Protein 4O6J (pdb70)

Solvent-accessible surface area: 10794 Å² total; per-residue (Å²): 102,97,63,46,66,45,14,10,1,32,10,0,19,19,0,39,73,17,67,39,60,0,35,38,35,21,0,16,150,46,41,139,26,150,150,88,40,0,106,86,29,1,68,86,0,62,89,86,74,23,3,57,120,65,96,211,31,62,22,101,16,19,98,46,0,53,115,61,0,11,79,2,3,13,53,5,27,0,0,0,5,48,24,28,123,82,113,54,39,76,54,49,93,0,13,72,80,0,74,55,76,2,69,55,9,72,84,109,75,2,75,166,8,32,121,174,34,66,24,105,83,5,25,0,2,6,24,22,0,45,58,110,1,83,62,149,122,45,93,17,59,77,0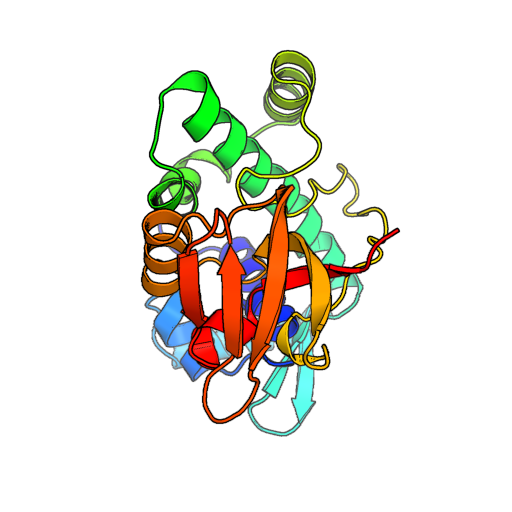,56,75,17,132,58,109,26,64,1,126,3,12,34,0,8,10,15,39,71,119,8,1,91,38,0,34,132,20,13,0,60,40,41,58,86,5,83,0,55,26,69,172,114,22,10,90,0,65,1,86,71,102,68,18,98,0,43,71,84,12,0,49,0,0,23,0,45,73,81,150

Organism: Thermoplasma acidophilum (strain ATCC 25905 / DSM 1728 / JCM 9062 / NBRC 15155 / AMRC-C165) (NCBI:txid273075)

Foldseek 3Di:
DADDLLLVLQQQQLVCLQPNWDFLVSSCVVRVHDSVVSVVSQVVCVVVQQKDAPDPRTIHGDVVVQLVNLLLVLLQQLLQLCCCVVPNDDPLCSSVVSVPVSVPCDPVNSVCSCVVVVDQGHQQQHGRADNRRDDDDDPWAQPLVDDAFFKWFWHGQSHRDNVQRVVCVVVVVGGGW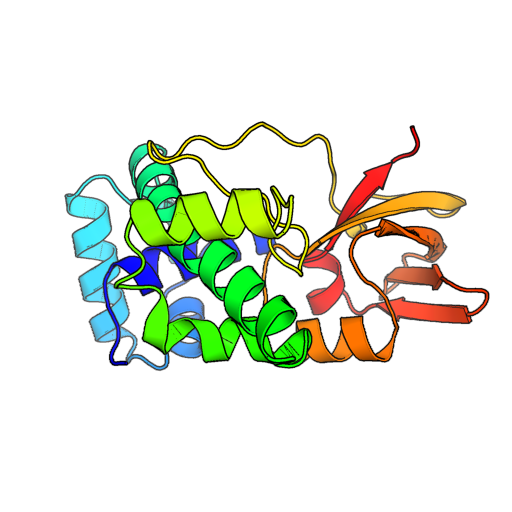IWGFHDNPQFTWIATPNDIDTHHPSNSSRIITHGDD

Structure (mmCIF, N/CA/C/O backbone):
data_4O6J
#
_entry.id   4O6J
#
_cell.length_a   61.215
_cell.length_b   84.604
_cell.length_c   46.956
_cell.angle_alpha   90.00
_cell.angle_beta   90.00
_cell.angle_gamma   90.00
#
_symmetry.space_group_name_H-M   'P 21 21 2'
#
loop_
_entity.id
_entity.type
_entity.pdbx_description
1 polymer 'Iron-dependent transcription repressor related protein'
2 non-polymer 'FE (II) ION'
3 water water
#
loop_
_atom_site.group_PDB
_atom_site.id
_atom_site.type_symbol
_atom_site.label_atom_id
_atom_site.label_alt_id
_atom_site.label_comp_id
_atom_site.label_asym_id
_atom_site.label_entity_id
_atom_site.label_seq_id
_atom_site.pdbx_PDB_ins_code
_atom_site.Cartn_x
_atom_site.Cartn_y
_atom_site.Cartn_z
_atom_site.occupancy
_atom_site.B_iso_or_equiv
_atom_site.auth_seq_id
_atom_site.auth_comp_id
_atom_site.auth_asym_id
_atom_site.auth_atom_id
_atom_site.pdbx_PDB_model_num
ATOM 1 N N . ARG A 1 26 ? 38.450 40.712 24.505 1.00 86.89 7 ARG A N 1
ATOM 2 C CA . ARG A 1 26 ? 37.399 40.223 25.394 1.00 83.53 7 ARG A CA 1
ATOM 3 C C . ARG A 1 26 ? 37.987 39.400 26.544 1.00 86.62 7 ARG A C 1
ATOM 4 O O . ARG A 1 26 ? 38.914 38.617 26.336 1.00 91.32 7 ARG A O 1
ATOM 6 N N . SER A 1 27 ? 37.465 39.587 27.757 1.00 70.26 8 SER A N 1
ATOM 7 C CA . SER A 1 27 ? 37.809 38.690 28.857 1.00 66.05 8 SER A CA 1
ATOM 8 C C . SER A 1 27 ? 36.910 37.456 28.781 1.00 66.01 8 SER A C 1
ATOM 9 O O . SER A 1 27 ? 35.962 37.413 27.994 1.00 63.84 8 SER A O 1
ATOM 12 N N . VAL A 1 28 ? 37.197 36.460 29.607 1.00 56.59 9 VAL A N 1
ATOM 13 C CA . VAL A 1 28 ? 36.575 35.164 29.436 1.00 51.90 9 VAL A CA 1
ATOM 14 C C . VAL A 1 28 ? 35.130 35.139 29.944 1.00 50.17 9 VAL A C 1
ATOM 15 O O . VAL A 1 28 ? 34.802 35.737 30.966 1.00 57.94 9 VAL A O 1
ATOM 19 N N . THR A 1 29 ? 34.258 34.468 29.200 1.00 38.62 10 THR A N 1
ATOM 20 C CA . THR A 1 29 ? 32.861 34.304 29.605 1.00 33.74 10 THR A CA 1
ATOM 21 C C . THR A 1 29 ? 32.505 32.837 29.695 1.00 35.15 10 THR A C 1
ATOM 22 O O . THR A 1 29 ? 33.264 31.970 29.255 1.00 35.55 10 THR A O 1
ATOM 26 N N . GLU A 1 30 ? 31.323 32.574 30.223 1.00 29.67 11 GLU A N 1
ATOM 27 C CA . GLU A 1 30 ? 30.790 31.228 30.279 1.00 38.22 11 GLU A CA 1
ATOM 28 C C . GLU A 1 30 ? 30.715 30.598 28.887 1.00 39.50 11 GLU A C 1
ATOM 29 O O . GLU A 1 30 ? 31.018 29.419 28.708 1.00 36.43 11 GLU A O 1
ATOM 35 N N . GLU A 1 31 ? 30.323 31.397 27.903 1.00 34.79 12 GLU A N 1
ATOM 36 C CA . GLU A 1 31 ? 30.176 30.908 26.546 1.00 36.53 12 GLU A CA 1
ATOM 37 C C . GLU A 1 31 ? 31.505 30.377 25.999 1.00 33.00 12 GLU A C 1
ATOM 38 O O . GLU A 1 31 ? 31.527 29.431 25.247 1.00 36.94 12 GLU A O 1
ATOM 44 N N . ASP A 1 32 ? 32.612 30.987 26.397 1.00 33.52 13 ASP A N 1
ATOM 45 C CA . ASP A 1 32 ? 33.932 30.511 25.992 1.00 34.28 13 ASP A CA 1
ATOM 46 C C . ASP A 1 32 ? 34.243 29.145 26.606 1.00 42.60 13 ASP A C 1
ATOM 47 O O . ASP A 1 32 ? 34.895 28.317 25.985 1.00 34.44 13 ASP A 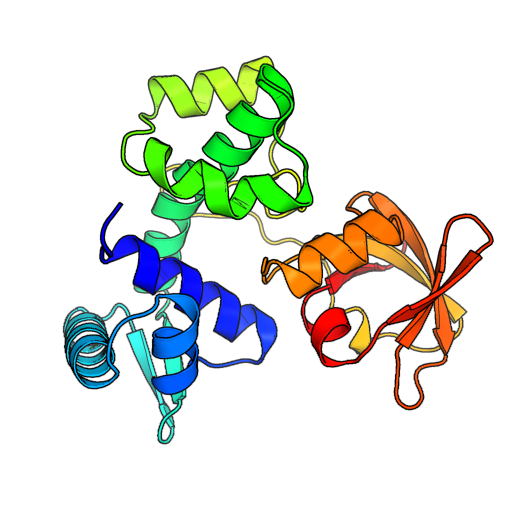O 1
ATOM 52 N N . TYR A 1 33 ? 33.782 28.914 27.832 1.00 33.23 14 TYR A N 1
ATOM 53 C CA . TYR A 1 33 ? 33.960 27.608 28.430 1.00 32.25 14 TYR A CA 1
ATOM 54 C C . TYR A 1 33 ? 33.173 26.536 27.674 1.00 30.35 14 TYR A C 1
ATOM 55 O O . TYR A 1 33 ? 33.673 25.445 27.447 1.00 32.25 14 TYR A O 1
ATOM 64 N N . LEU A 1 34 ? 31.956 26.859 27.275 1.00 34.72 15 LEU A N 1
ATOM 65 C CA . LEU A 1 34 ? 31.102 25.897 26.599 1.00 35.73 15 LEU A CA 1
ATOM 66 C C . LEU A 1 34 ? 31.701 25.492 25.263 1.00 40.89 15 LEU A C 1
ATOM 67 O O . LEU A 1 34 ? 31.688 24.318 24.902 1.00 35.60 15 LEU A O 1
ATOM 72 N N . LYS A 1 35 ? 32.233 26.474 24.541 1.00 35.13 16 LYS A N 1
ATOM 73 C CA . LYS A 1 35 ? 32.836 26.228 23.244 1.00 35.61 16 LYS A CA 1
ATOM 74 C C . LYS A 1 35 ? 34.068 25.331 23.343 1.00 37.05 16 LYS A C 1
ATOM 75 O O . LYS A 1 35 ? 34.146 24.306 22.641 1.00 35.72 16 LYS A O 1
ATOM 81 N N . ILE A 1 36 ? 35.040 25.704 24.186 1.00 30.12 17 ILE A N 1
ATOM 82 C CA . ILE A 1 36 ? 36.265 24.898 24.261 1.00 27.47 17 ILE A CA 1
ATOM 83 C C . ILE A 1 36 ? 35.942 23.463 24.744 1.00 30.81 17 ILE A C 1
ATOM 84 O O . ILE A 1 36 ? 36.522 22.491 24.233 1.00 32.85 17 ILE A O 1
ATOM 89 N N . ILE A 1 37 ? 35.015 23.320 25.697 1.00 26.54 18 ILE A N 1
ATOM 90 C CA . ILE A 1 37 ? 34.690 21.992 26.211 1.00 35.97 18 ILE A CA 1
ATOM 91 C C . ILE A 1 37 ? 34.051 21.166 25.095 1.00 37.72 18 ILE A C 1
ATOM 92 O O . ILE A 1 37 ? 34.412 20.008 24.880 1.00 35.10 18 ILE A O 1
ATOM 97 N N . GLN A 1 38 ? 33.120 21.760 24.362 1.00 34.80 19 GLN A N 1
ATOM 98 C CA . GLN A 1 38 ? 32.542 21.046 23.227 1.00 40.17 19 GLN A CA 1
ATOM 99 C C . GLN A 1 38 ? 33.607 20.631 22.190 1.00 34.08 19 GLN A C 1
ATOM 100 O O . GLN A 1 38 ? 33.573 19.515 21.709 1.00 31.37 19 GLN A O 1
ATOM 106 N N . GLU A 1 39 ? 34.545 21.525 21.862 1.00 31.00 20 GLU A N 1
ATOM 107 C CA . GLU A 1 39 ? 35.643 21.211 20.935 1.00 31.17 20 GLU A CA 1
ATOM 108 C C . GLU A 1 39 ? 36.534 20.064 21.399 1.00 31.14 20 GLU A C 1
ATOM 109 O O . GLU A 1 39 ? 36.925 19.213 20.602 1.00 34.57 20 GLU A O 1
ATOM 115 N N . LEU A 1 40 ? 36.917 20.096 22.672 1.00 29.13 21 LEU A N 1
ATOM 116 C CA . LEU A 1 40 ? 37.852 19.111 23.200 1.00 31.78 21 LEU A CA 1
ATOM 117 C C . LEU A 1 40 ? 37.183 17.767 23.194 1.00 31.79 21 LEU A C 1
ATOM 118 O O . LEU A 1 40 ? 37.817 16.758 22.894 1.00 38.73 21 LEU A O 1
ATOM 123 N N . VAL A 1 41 ? 35.896 17.750 23.516 1.00 31.47 22 VAL A N 1
ATOM 124 C CA . VAL A 1 41 ? 35.175 16.488 23.510 1.00 35.61 22 VAL A CA 1
ATOM 125 C C . VAL A 1 41 ? 35.074 15.935 22.082 1.00 37.08 22 VAL A C 1
ATOM 126 O O . VAL A 1 41 ? 35.433 14.788 21.855 1.00 40.99 22 VAL A O 1
ATOM 130 N N . LEU A 1 42 ? 34.661 16.743 21.110 1.00 31.73 23 LEU A N 1
ATOM 131 C CA . LEU A 1 42 ? 34.644 16.260 19.730 1.00 35.44 23 LEU A CA 1
ATOM 132 C C . LEU A 1 42 ? 36.047 15.866 19.280 1.00 37.72 23 LEU A C 1
ATOM 133 O O . LEU A 1 42 ? 36.210 14.928 18.549 1.00 33.81 23 LEU A O 1
ATOM 138 N N . TYR A 1 43 ? 37.061 16.579 19.744 1.00 31.39 24 TYR A N 1
ATOM 139 C CA . TYR A 1 43 ? 38.439 16.283 19.368 1.00 32.96 24 TYR A CA 1
ATOM 140 C C . TYR A 1 43 ? 39.092 15.017 19.962 1.00 37.03 24 TYR A C 1
ATOM 141 O O . TYR A 1 43 ? 39.715 14.253 19.234 1.00 31.08 24 TYR A O 1
ATOM 150 N N . LYS A 1 44 ? 38.994 14.825 21.274 1.00 44.88 25 LYS A N 1
ATOM 151 C CA . LYS A 1 44 ? 39.721 13.733 21.947 1.00 45.85 25 LYS A CA 1
ATOM 152 C C . LYS A 1 44 ? 38.813 12.948 22.891 1.00 36.96 25 LYS A C 1
ATOM 153 O O . LYS A 1 44 ? 39.231 11.950 23.488 1.00 44.75 25 LYS A O 1
ATOM 159 N N . GLY A 1 45 ? 37.567 13.388 23.008 1.00 33.59 26 GLY A N 1
ATOM 160 C CA . GLY A 1 45 ? 36.583 12.683 23.814 1.00 34.37 26 GLY A CA 1
ATOM 161 C C . GLY A 1 45 ? 36.396 13.225 25.223 1.00 37.43 26 GLY A C 1
ATOM 162 O O . GLY A 1 45 ? 35.560 12.723 25.973 1.00 38.57 26 GLY A O 1
ATOM 163 N N . TYR A 1 46 ? 37.146 14.257 25.596 1.00 36.46 27 TYR A N 1
ATOM 164 C CA . TYR A 1 46 ? 37.006 14.806 26.954 1.00 33.69 27 TYR A CA 1
ATOM 165 C C . TYR A 1 46 ? 37.735 16.135 27.094 1.00 30.66 27 TYR A C 1
ATOM 166 O O . TYR A 1 46 ? 38.626 16.459 26.297 1.00 31.27 27 TYR A O 1
ATOM 175 N N . ALA A 1 47 ? 37.374 16.889 28.129 1.00 36.42 28 ALA A N 1
ATOM 176 C CA . ALA A 1 47 ? 38.081 18.116 28.478 1.00 28.03 28 ALA A CA 1
ATOM 177 C C . ALA A 1 47 ? 38.711 17.986 29.859 1.00 39.04 28 ALA A C 1
ATOM 178 O O . ALA A 1 47 ? 38.062 17.529 30.797 1.00 38.28 28 ALA A O 1
ATOM 180 N N . THR A 1 48 ? 39.975 18.379 29.981 1.00 36.97 29 THR A N 1
ATOM 181 C CA . THR A 1 48 ? 40.626 18.412 31.276 1.00 35.39 29 THR A CA 1
ATOM 182 C C . THR A 1 48 ? 40.719 19.860 31.684 1.00 41.73 29 THR A C 1
ATOM 183 O O . THR A 1 48 ? 40.643 20.755 30.839 1.00 33.57 29 THR A O 1
ATOM 187 N N . LEU A 1 49 ? 40.927 20.090 32.974 1.00 35.71 30 LEU A N 1
ATOM 188 C CA . LEU A 1 49 ? 41.154 21.436 33.472 1.00 36.83 30 LEU A CA 1
ATOM 189 C C . LEU A 1 49 ? 42.360 22.077 32.811 1.00 35.68 30 LEU A C 1
ATOM 190 O O . LEU A 1 49 ? 42.323 23.249 32.445 1.00 41.93 30 LEU A O 1
ATOM 195 N N . ALA A 1 50 ? 43.444 21.321 32.684 1.00 35.36 31 ALA A N 1
ATOM 196 C CA . ALA A 1 50 ? 44.679 21.882 32.122 1.00 36.94 31 ALA A CA 1
ATOM 197 C C . ALA A 1 50 ? 44.543 22.221 30.637 1.00 32.26 31 ALA A C 1
ATOM 198 O O . ALA A 1 50 ? 45.130 23.192 30.168 1.00 37.55 31 ALA A O 1
ATOM 200 N N . ASP A 1 51 ? 43.763 21.434 29.901 1.00 33.88 32 ASP A N 1
ATOM 201 C CA . ASP A 1 51 ? 43.484 21.763 28.492 1.00 36.94 32 ASP A CA 1
ATOM 202 C C . ASP A 1 51 ? 42.626 23.020 28.349 1.00 36.84 32 ASP A C 1
ATOM 203 O O . ASP A 1 51 ? 42.838 23.819 27.436 1.00 50.41 32 ASP A O 1
ATOM 208 N N . ILE A 1 52 ? 41.653 23.194 29.237 1.00 39.59 33 ILE A N 1
ATOM 209 C CA . ILE A 1 52 ? 40.829 24.407 29.220 1.00 36.53 33 ILE A CA 1
ATOM 210 C C . ILE A 1 52 ? 41.666 25.612 29.660 1.00 33.61 33 ILE A C 1
ATOM 211 O O . ILE A 1 52 ? 41.628 26.662 29.033 1.00 35.58 33 ILE A O 1
ATOM 216 N N . SER A 1 53 ? 42.447 25.432 30.720 1.00 37.33 34 SER A N 1
ATOM 217 C CA . SER A 1 53 ? 43.343 26.460 31.229 1.00 37.95 34 SER A CA 1
ATOM 218 C C . SER A 1 53 ? 44.256 26.998 30.139 1.00 46.52 34 SER A C 1
ATOM 219 O O . SER A 1 53 ? 44.439 28.208 30.000 1.00 46.36 34 SER A O 1
ATOM 222 N N . ARG A 1 54 ? 44.835 26.086 29.369 1.00 45.73 35 ARG A N 1
ATOM 223 C CA . ARG A 1 54 ? 45.813 26.461 28.368 1.00 46.18 35 ARG A CA 1
ATOM 224 C C . ARG A 1 54 ? 45.146 27.139 27.172 1.00 49.01 35 ARG A C 1
ATOM 225 O O . ARG A 1 54 ? 45.704 28.078 26.610 1.00 50.47 35 ARG A O 1
ATOM 233 N N . SER A 1 55 ? 43.958 26.678 26.783 1.00 42.48 36 SER A N 1
ATOM 234 C CA . SER A 1 55 ? 43.270 27.267 25.627 1.00 43.42 36 SER A CA 1
ATOM 235 C C . SER A 1 55 ? 42.692 28.643 25.915 1.00 46.65 36 SER A C 1
ATOM 236 O O . SER A 1 55 ? 42.702 29.504 25.052 1.00 52.29 36 SER A O 1
ATOM 239 N N . LEU A 1 56 ? 42.172 28.841 27.122 1.00 42.41 37 LEU A N 1
ATOM 240 C CA . LEU A 1 56 ? 41.535 30.102 27.490 1.00 33.17 37 LEU A CA 1
ATOM 241 C C . LEU A 1 56 ? 42.488 31.072 28.164 1.00 39.30 37 LEU A C 1
ATOM 242 O O . LEU A 1 56 ? 42.143 32.236 28.378 1.00 44.87 37 LEU A O 1
ATOM 247 N N . ASN A 1 57 ? 43.670 30.589 28.524 1.00 43.98 38 ASN A N 1
ATOM 248 C CA . ASN A 1 57 ? 44.634 31.403 29.257 1.00 44.81 38 ASN A CA 1
ATOM 249 C C . ASN A 1 57 ? 44.051 31.883 30.579 1.00 50.35 38 ASN A C 1
ATOM 250 O O . ASN A 1 57 ? 44.053 33.069 30.888 1.00 54.03 38 ASN A O 1
ATOM 255 N N . VAL A 1 58 ? 43.544 30.931 31.347 1.00 48.96 39 VAL A N 1
ATOM 256 C CA . VAL A 1 58 ? 42.932 31.180 32.639 1.00 45.29 39 VAL A CA 1
ATOM 257 C C . VAL A 1 58 ? 43.574 30.224 33.638 1.00 42.49 39 VAL A C 1
ATOM 258 O O . VAL A 1 58 ? 43.826 29.062 33.309 1.00 50.04 39 VAL A O 1
ATOM 262 N N . LYS A 1 59 ? 43.865 30.697 34.840 1.00 37.89 40 LYS A N 1
ATOM 263 C CA . LYS A 1 59 ? 44.458 29.824 35.853 1.00 45.38 40 LYS A CA 1
ATOM 264 C C . LYS A 1 59 ? 43.533 28.641 36.211 1.00 41.64 40 LYS A C 1
ATOM 265 O O . LYS A 1 59 ? 42.304 28.754 36.184 1.00 45.36 40 LYS A O 1
ATOM 271 N N . ARG A 1 60 ? 44.146 27.503 36.517 1.00 43.01 41 ARG A N 1
ATOM 272 C CA . ARG A 1 60 ? 43.430 26.240 36.690 1.00 43.37 41 ARG A CA 1
ATOM 273 C C . ARG A 1 60 ? 42.353 26.313 37.728 1.00 45.58 41 ARG A C 1
ATOM 274 O O . ARG A 1 60 ? 41.313 25.694 37.582 1.00 49.75 41 ARG A O 1
ATOM 282 N N . GLN A 1 61 ? 42.609 27.093 38.768 1.00 53.50 42 GLN A N 1
ATOM 283 C CA . GLN A 1 61 ? 41.698 27.201 39.884 1.00 55.65 42 GLN A CA 1
ATOM 284 C C . GLN A 1 61 ? 40.408 27.885 39.476 1.00 55.49 42 GLN A C 1
ATOM 285 O O . GLN A 1 61 ? 39.341 27.488 39.925 1.00 58.00 42 GLN A O 1
ATOM 291 N N . SER A 1 62 ? 40.510 28.909 38.634 1.00 43.02 43 SER A N 1
ATOM 2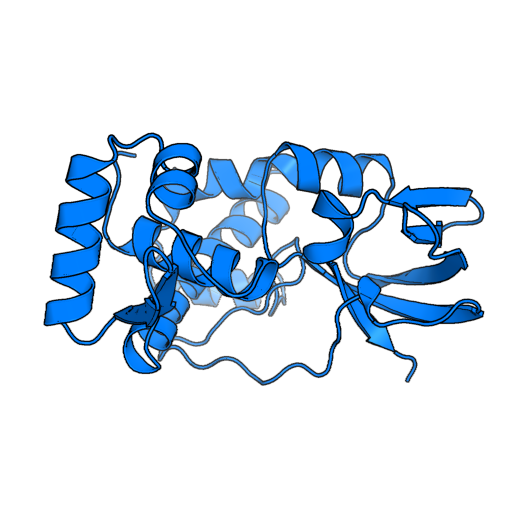92 C CA . SER A 1 62 ? 39.332 29.553 38.067 1.00 44.87 43 SER A CA 1
ATOM 293 C C . SER A 1 62 ? 38.609 28.630 37.087 1.00 38.58 43 SER A C 1
ATOM 294 O O . SER A 1 62 ? 37.379 28.637 36.999 1.00 42.99 43 SER A O 1
ATOM 297 N N . VAL A 1 63 ? 39.381 27.846 36.345 1.00 35.48 44 VAL A N 1
ATOM 298 C CA . VAL A 1 63 ? 38.789 26.852 35.463 1.00 38.59 44 VAL A CA 1
ATOM 299 C C . VAL A 1 63 ? 38.035 25.845 36.312 1.00 42.38 44 VAL A C 1
ATOM 300 O O . VAL A 1 63 ? 36.902 25.502 35.966 1.00 45.42 44 VAL A O 1
ATOM 304 N N . ARG A 1 64 ? 38.627 25.415 37.437 1.00 39.74 45 ARG A N 1
ATOM 305 C CA . ARG A 1 64 ? 37.940 24.502 38.358 1.00 39.69 45 ARG A CA 1
ATOM 306 C C . ARG A 1 64 ? 36.616 25.080 38.877 1.00 34.95 45 ARG A C 1
ATOM 307 O O . ARG A 1 64 ? 35.601 24.391 38.915 1.00 39.36 45 ARG A O 1
ATOM 315 N N . ASP A 1 65 ? 36.632 26.330 39.315 1.00 34.20 46 ASP A N 1
ATOM 316 C CA . ASP A 1 65 ? 35.405 26.931 39.851 1.00 40.58 46 ASP A CA 1
ATOM 317 C C . ASP A 1 65 ? 34.299 26.970 38.796 1.00 36.37 46 ASP A C 1
ATOM 318 O O . ASP A 1 65 ? 33.141 26.721 39.109 1.00 41.95 46 ASP A O 1
ATOM 323 N N . GLU A 1 66 ? 34.668 27.230 37.542 1.00 33.24 47 GLU A N 1
ATOM 324 C CA . GLU A 1 66 ? 33.685 27.346 36.478 1.00 40.10 47 GLU A CA 1
ATOM 325 C C . GLU A 1 66 ? 33.108 25.978 36.105 1.00 38.40 47 GLU A C 1
ATOM 326 O O . GLU A 1 66 ? 31.893 25.823 35.930 1.00 40.16 47 GLU A O 1
ATOM 332 N N . ILE A 1 67 ? 33.982 24.984 36.018 1.00 38.39 48 ILE A N 1
ATOM 333 C CA . ILE A 1 67 ? 33.557 23.614 35.764 1.00 39.52 48 ILE A CA 1
ATOM 334 C C . ILE A 1 67 ? 32.560 23.159 36.838 1.00 37.03 48 ILE A C 1
ATOM 335 O O . ILE A 1 67 ? 31.469 22.692 36.515 1.00 42.09 48 ILE A O 1
ATOM 340 N N . ASN A 1 68 ? 32.904 23.342 38.107 1.00 35.38 49 ASN A N 1
ATOM 341 C CA . ASN A 1 68 ? 31.977 22.976 39.183 1.00 40.04 49 ASN A CA 1
ATOM 342 C C . ASN A 1 68 ? 30.650 23.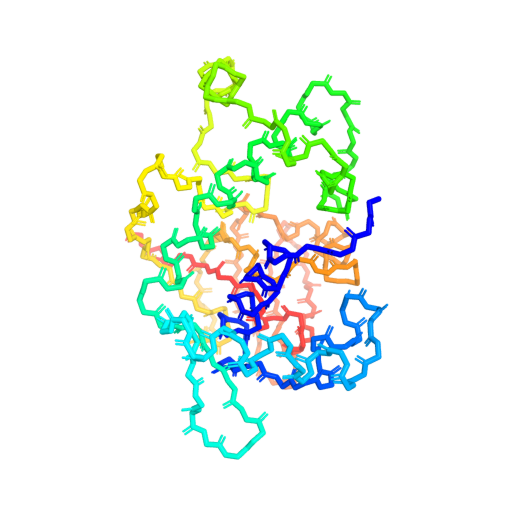734 39.075 1.00 42.51 49 ASN A C 1
ATOM 343 O O . ASN A 1 68 ? 29.592 23.184 39.364 1.00 34.25 49 ASN A O 1
ATOM 348 N N . HIS A 1 69 ? 30.719 25.000 38.672 1.00 37.57 50 HIS A N 1
ATOM 349 C CA . HIS A 1 69 ? 29.524 25.824 38.475 1.00 34.51 50 HIS A CA 1
ATOM 350 C C . HIS A 1 69 ? 28.675 25.255 37.334 1.00 33.83 50 HIS A C 1
ATOM 351 O O . HIS A 1 69 ? 27.461 25.107 37.465 1.00 43.25 50 HIS A O 1
ATOM 358 N N . LEU A 1 70 ? 29.328 24.908 36.230 1.00 32.88 51 LEU A N 1
ATOM 359 C CA . LEU A 1 70 ? 28.644 24.268 35.109 1.00 29.53 51 LEU A CA 1
ATOM 360 C C . LEU A 1 70 ? 28.032 22.929 35.515 1.00 38.69 51 LEU A C 1
ATOM 361 O O . LEU A 1 70 ? 26.904 22.615 35.123 1.00 39.55 51 LEU A O 1
ATOM 366 N N . ILE A 1 71 ? 28.760 22.143 36.308 1.00 38.30 52 ILE A N 1
ATOM 367 C CA . ILE A 1 71 ? 28.230 20.861 36.780 1.00 32.72 52 ILE A CA 1
ATOM 368 C C . ILE A 1 71 ? 26.982 21.081 37.648 1.00 39.92 52 ILE A C 1
ATOM 369 O O . ILE A 1 71 ? 25.972 20.412 37.467 1.00 36.59 52 ILE A O 1
ATOM 374 N N . SER A 1 72 ? 27.029 22.061 38.545 1.00 39.41 53 SER A N 1
ATOM 375 C CA . SER A 1 72 ? 25.872 22.343 39.396 1.00 48.15 53 SER A CA 1
ATOM 376 C C . SER A 1 72 ? 24.666 22.887 38.605 1.00 40.70 53 SER A C 1
ATOM 377 O O . SER A 1 72 ? 23.534 22.812 39.084 1.00 35.70 53 SER A O 1
ATOM 380 N N . LEU A 1 73 ? 24.910 23.435 37.413 1.00 39.27 54 LEU A N 1
ATOM 381 C CA . LEU A 1 73 ? 23.824 23.932 36.546 1.00 33.59 54 LEU A CA 1
ATOM 382 C C . LEU A 1 73 ? 23.297 22.837 35.588 1.00 37.94 54 LEU A C 1
ATOM 383 O O . LEU A 1 73 ? 22.438 23.102 34.761 1.00 38.47 54 LEU A O 1
ATOM 388 N N . SER A 1 74 ? 23.821 21.619 35.724 1.00 36.10 55 SER A N 1
ATOM 389 C CA . SER A 1 74 ? 23.540 20.490 34.822 1.00 38.77 55 SER A CA 1
ATOM 390 C C . SER A 1 74 ? 23.945 20.783 33.376 1.00 46.43 55 SER A C 1
ATOM 391 O O . SER A 1 74 ? 23.308 20.323 32.430 1.00 38.72 55 SER A O 1
ATOM 394 N N . MET A 1 75 ? 25.023 21.534 33.205 1.00 40.74 56 MET A N 1
ATOM 395 C CA . MET A 1 75 ? 25.494 21.848 31.866 1.00 36.21 56 MET A CA 1
ATOM 396 C C . MET A 1 75 ? 26.760 21.068 31.545 1.00 35.66 56 MET A C 1
ATOM 397 O O . MET A 1 75 ? 27.144 20.959 30.391 1.00 36.83 56 MET A O 1
ATOM 402 N N . ALA A 1 76 ? 27.384 20.503 32.575 1.00 38.32 57 ALA A N 1
ATOM 403 C CA . ALA A 1 76 ? 28.549 19.648 32.380 1.00 38.57 57 ALA A CA 1
ATOM 404 C C . ALA A 1 76 ? 28.546 18.495 33.368 1.00 39.50 57 ALA A C 1
ATOM 405 O O . ALA A 1 76 ? 27.813 18.497 34.359 1.00 39.82 57 ALA A O 1
ATOM 407 N N . GLU A 1 77 ? 29.367 17.493 33.094 1.00 36.63 58 GLU A N 1
ATOM 408 C CA . GLU A 1 77 ? 29.394 16.356 33.968 1.00 49.06 58 GLU A CA 1
ATOM 409 C C . GLU A 1 77 ? 30.791 15.767 33.960 1.00 47.48 58 GLU A C 1
ATOM 410 O O . GLU A 1 77 ? 31.566 15.968 33.023 1.00 47.98 58 GLU A O 1
ATOM 416 N N . LYS A 1 78 ? 31.091 15.048 35.013 1.00 44.79 59 LYS A N 1
ATOM 417 C CA . LYS A 1 78 ? 32.334 14.370 35.126 1.00 49.65 59 LYS A CA 1
ATOM 418 C C . LYS A 1 78 ? 32.188 13.031 34.458 1.00 51.49 59 LYS A C 1
ATOM 419 O O . LYS A 1 78 ? 31.189 12.393 34.595 1.00 53.05 59 LYS A O 1
ATOM 425 N N . ILE A 1 79 ? 33.174 12.652 33.676 1.00 47.18 60 ILE A N 1
ATOM 426 C CA . ILE A 1 79 ? 33.160 11.402 32.963 1.00 46.86 60 ILE A CA 1
ATOM 427 C C . ILE A 1 79 ? 33.887 10.390 33.810 1.00 49.63 60 ILE A C 1
ATOM 428 O O . ILE A 1 79 ? 33.451 9.288 33.972 1.00 55.00 60 ILE A O 1
ATOM 433 N N . GLU A 1 80 ? 35.015 10.797 34.346 1.00 53.26 61 GLU A N 1
ATOM 434 C CA . GLU A 1 80 ? 35.803 10.016 35.247 1.00 58.49 61 GLU A CA 1
ATOM 435 C C . GLU A 1 80 ? 36.758 11.020 35.797 1.00 61.05 61 GLU A C 1
ATOM 436 O O . GLU A 1 80 ? 36.530 12.183 35.660 1.00 65.93 61 GLU A O 1
ATOM 442 N N . ARG A 1 81 ? 37.840 10.586 36.402 1.00 59.17 62 ARG A N 1
ATOM 443 C CA . ARG A 1 81 ? 38.734 11.503 37.064 1.00 61.46 62 ARG A CA 1
ATOM 444 C C . ARG A 1 81 ? 39.451 12.458 36.146 1.00 60.22 62 ARG A C 1
ATOM 445 O O . ARG A 1 81 ? 40.146 12.039 35.257 1.00 58.50 62 ARG A O 1
ATOM 453 N N . GLY A 1 82 ? 39.329 13.751 36.417 1.00 56.72 63 GLY A N 1
ATOM 454 C CA . GLY A 1 82 ? 40.016 14.751 35.636 1.00 51.18 63 GLY A CA 1
ATOM 455 C C . GLY A 1 82 ? 39.440 14.944 34.249 1.00 45.70 63 GLY A C 1
ATOM 456 O O . GLY A 1 82 ? 39.972 15.746 33.488 1.00 48.13 63 GLY A O 1
ATOM 457 N N . LYS A 1 83 ? 38.363 14.227 33.921 1.00 42.59 64 LYS A N 1
ATOM 458 C CA . LYS A 1 83 ? 37.782 14.300 32.578 1.00 44.97 64 LYS A CA 1
ATOM 459 C C . LYS A 1 83 ? 36.320 14.737 32.572 1.00 40.88 64 LYS A C 1
ATOM 460 O O . LYS A 1 83 ? 35.481 14.172 33.281 1.00 36.15 64 LYS A O 1
ATOM 466 N N . TYR A 1 84 ? 36.022 15.743 31.749 1.00 38.02 65 TYR A N 1
ATOM 467 C CA . TYR A 1 84 ? 34.693 16.358 31.727 1.00 36.52 65 TYR A CA 1
ATOM 468 C C . TYR A 1 84 ? 34.104 16.460 30.333 1.00 40.87 65 TYR A C 1
ATOM 469 O O . TYR A 1 84 ? 34.843 16.428 29.343 1.00 38.69 65 TYR A O 1
ATOM 478 N N . ARG A 1 85 ? 32.777 16.582 30.261 1.00 33.10 66 ARG A N 1
ATOM 479 C CA . ARG A 1 85 ? 32.098 16.912 29.000 1.00 40.65 66 ARG A CA 1
ATOM 480 C C . ARG A 1 85 ? 30.825 17.679 29.271 1.00 37.72 66 ARG A C 1
ATOM 481 O O . ARG A 1 85 ? 30.415 17.784 30.411 1.00 32.84 66 ARG A O 1
ATOM 489 N N . LEU A 1 86 ? 30.192 18.197 28.218 1.00 41.67 67 LEU A N 1
ATOM 490 C CA . LEU A 1 86 ? 28.901 18.867 28.355 1.00 36.28 67 LEU A CA 1
ATOM 491 C C . LEU A 1 86 ? 27.799 17.829 28.459 1.00 35.64 67 LEU A C 1
ATOM 492 O O . LEU A 1 86 ? 27.939 16.730 27.952 1.00 43.13 67 LEU A O 1
ATOM 497 N N . THR A 1 87 ? 26.710 18.182 29.134 1.00 33.59 68 THR A N 1
ATOM 498 C CA . THR A 1 87 ? 25.479 17.392 29.124 1.00 32.07 68 THR A CA 1
ATOM 499 C C . THR A 1 87 ? 24.740 17.733 27.848 1.00 36.77 68 THR A C 1
ATOM 500 O O . THR A 1 87 ? 25.176 18.637 27.141 1.00 34.85 68 THR A O 1
ATOM 504 N N . PRO A 1 88 ? 23.613 17.048 27.554 1.00 44.18 69 PRO A N 1
ATOM 505 C CA . PRO A 1 88 ? 22.828 17.483 26.389 1.00 38.50 69 PRO A CA 1
ATOM 506 C C . PRO A 1 88 ? 22.403 18.937 26.462 1.00 40.05 69 PRO A C 1
ATOM 507 O O . PRO A 1 88 ? 22.449 19.628 25.442 1.00 36.94 69 PRO A O 1
ATOM 511 N N . SER A 1 89 ? 22.028 19.417 27.641 1.00 29.65 70 SER A N 1
ATOM 512 C CA . SER A 1 89 ? 21.529 20.780 27.723 1.00 32.10 70 SER A CA 1
ATOM 513 C C . SER A 1 89 ? 22.697 21.780 27.654 1.00 37.89 70 SER A C 1
ATOM 514 O O . SER A 1 89 ? 22.554 22.868 27.116 1.00 43.81 70 SER A O 1
ATOM 517 N N . GLY A 1 90 ? 23.866 21.401 28.159 1.00 34.33 71 GLY A N 1
ATOM 518 C CA . GLY A 1 90 ? 25.021 22.278 28.035 1.00 29.18 71 GLY A CA 1
ATOM 519 C C . GLY A 1 90 ? 25.460 22.373 26.578 1.00 31.70 71 GLY A C 1
ATOM 520 O O . GLY A 1 90 ? 25.924 23.411 26.138 1.00 30.14 71 GLY A O 1
ATOM 521 N N . ASP A 1 91 ? 25.312 21.271 25.844 1.00 29.79 72 ASP A N 1
ATOM 522 C CA . ASP A 1 91 ? 25.634 21.211 24.422 1.00 35.20 72 ASP A CA 1
ATOM 523 C C . ASP A 1 91 ? 24.720 22.105 23.566 1.00 39.11 72 ASP A C 1
ATOM 524 O O . ASP A 1 91 ? 25.183 22.756 22.636 1.00 34.21 72 ASP A O 1
ATOM 529 N N . ARG A 1 92 ? 23.426 22.116 23.872 1.00 32.68 73 ARG A N 1
ATOM 530 C CA . ARG A 1 92 ? 22.505 23.015 23.193 1.00 43.75 73 ARG A CA 1
ATOM 531 C C . ARG A 1 92 ? 22.842 24.479 23.497 1.00 44.43 73 ARG A C 1
ATOM 532 O O . ARG A 1 92 ? 22.740 25.343 22.625 1.00 40.53 73 ARG A O 1
ATOM 540 N N . GLU A 1 93 ? 23.242 24.761 24.730 1.00 26.72 74 GLU A N 1
ATOM 541 C CA . GLU A 1 93 ? 23.603 26.125 25.082 1.00 28.89 74 GLU A CA 1
ATOM 542 C C . GLU A 1 93 ? 24.854 26.547 24.315 1.00 33.57 74 GLU A C 1
ATOM 543 O O . GLU A 1 93 ? 24.916 27.645 23.763 1.00 42.08 74 GLU A O 1
ATOM 549 N N . ALA A 1 94 ? 25.831 25.647 24.253 1.00 28.16 75 ALA A N 1
ATOM 550 C CA . ALA A 1 94 ? 27.027 25.855 23.451 1.00 35.30 75 ALA A CA 1
ATOM 551 C C . ALA A 1 94 ? 26.628 26.173 22.021 1.00 28.15 75 ALA A C 1
ATOM 552 O O . ALA A 1 94 ? 27.140 27.104 21.417 1.00 32.50 75 ALA A O 1
ATOM 554 N N . ASN A 1 95 ? 25.698 25.384 21.499 1.00 26.97 76 ASN A N 1
ATOM 555 C CA . ASN A 1 95 ? 25.225 25.542 20.133 1.00 32.50 76 ASN A CA 1
ATOM 556 C C . ASN A 1 95 ? 24.603 26.897 19.862 1.00 32.73 76 ASN A C 1
ATOM 557 O O . ASN A 1 95 ? 24.810 27.440 18.793 1.00 33.17 76 ASN A O 1
ATOM 562 N N . ARG A 1 96 ? 23.841 27.423 20.822 1.00 27.79 77 ARG A N 1
ATOM 563 C CA . ARG A 1 96 ? 23.214 28.748 20.673 1.00 30.87 77 ARG A CA 1
ATOM 564 C C . ARG A 1 96 ? 24.298 29.802 20.578 1.00 33.21 77 ARG A C 1
ATOM 565 O O . ARG A 1 96 ? 24.144 30.778 19.870 1.00 34.93 77 ARG A O 1
ATOM 573 N N . PHE A 1 97 ? 25.402 29.594 21.286 1.00 34.13 78 PHE A N 1
ATOM 574 C CA . PHE A 1 97 ? 26.521 30.509 21.189 1.00 32.26 78 PHE A CA 1
ATOM 575 C C . PHE A 1 97 ? 27.245 30.328 19.852 1.00 34.35 78 PHE A C 1
ATOM 576 O O . PHE A 1 97 ? 27.630 31.296 19.213 1.00 35.03 78 PHE A O 1
ATOM 584 N N . LEU A 1 98 ? 27.431 29.091 19.428 1.00 28.91 79 LEU A N 1
ATOM 585 C CA . LEU A 1 98 ? 28.186 28.840 18.193 1.00 33.36 79 LEU A CA 1
ATOM 586 C C . LEU A 1 98 ? 27.471 29.337 16.942 1.00 34.48 79 LEU A C 1
ATOM 587 O O . LEU A 1 98 ? 28.109 29.643 15.936 1.00 31.57 79 LEU A O 1
ATOM 592 N N . ARG A 1 99 ? 26.154 29.439 17.015 1.00 31.04 80 ARG A N 1
ATOM 593 C CA . ARG A 1 99 ? 25.390 30.124 15.986 1.00 32.25 80 ARG A CA 1
ATOM 594 C C . ARG A 1 99 ? 25.947 31.549 15.786 1.00 29.73 80 ARG A C 1
ATOM 595 O O . ARG A 1 99 ? 26.168 32.010 14.657 1.00 29.11 80 ARG A O 1
ATOM 603 N N . LYS A 1 100 ? 26.196 32.220 16.899 1.00 26.66 81 LYS A N 1
ATOM 604 C CA . LYS A 1 100 ? 26.790 33.557 16.886 1.00 29.44 81 LYS A CA 1
ATOM 605 C C . LYS A 1 100 ? 28.228 33.518 16.410 1.00 32.56 81 LYS A C 1
ATOM 606 O O . LYS A 1 100 ? 28.630 34.287 15.547 1.00 33.95 81 LYS A O 1
ATOM 612 N N . HIS A 1 101 ? 29.009 32.621 16.994 1.00 25.93 82 HIS A N 1
ATOM 613 C CA . HIS A 1 101 ? 30.414 32.517 16.660 1.00 29.59 82 HIS A CA 1
ATOM 614 C C . HIS A 1 101 ? 30.632 32.237 15.168 1.00 30.80 82 HIS A C 1
ATOM 615 O O . HIS A 1 101 ? 31.403 32.921 14.491 1.00 36.64 82 HIS A O 1
ATOM 622 N N . ARG A 1 102 ? 29.933 31.234 14.655 1.00 29.03 83 ARG A N 1
ATOM 623 C CA . ARG A 1 102 ? 30.211 30.752 13.307 1.00 21.34 83 ARG A CA 1
ATOM 624 C C . ARG A 1 102 ? 29.737 31.742 12.269 1.00 30.30 83 ARG A C 1
ATOM 625 O O . ARG A 1 102 ? 30.389 31.926 11.260 1.00 33.41 83 ARG A O 1
ATOM 633 N N . THR A 1 103 ? 28.607 32.385 12.536 1.00 33.80 84 THR A N 1
ATOM 634 C CA . THR A 1 103 ? 28.106 33.429 11.668 1.00 32.19 84 THR A CA 1
ATOM 635 C C . THR A 1 103 ? 29.038 34.631 11.657 1.00 35.87 84 THR A C 1
ATOM 636 O O . THR A 1 103 ? 29.185 35.318 10.640 1.00 28.72 84 THR A O 1
ATOM 640 N N . ALA A 1 104 ? 29.668 34.886 12.797 1.00 33.37 85 ALA A N 1
ATOM 641 C CA . ALA A 1 104 ? 30.606 35.993 12.899 1.00 28.75 85 ALA A CA 1
ATOM 642 C C . ALA A 1 104 ? 31.805 35.685 12.019 1.00 29.48 85 ALA A C 1
ATOM 643 O O . ALA A 1 104 ? 32.296 36.550 11.321 1.00 32.05 85 ALA A O 1
ATOM 645 N N . GLU A 1 105 ? 32.275 34.440 12.065 1.00 31.85 86 GLU A N 1
ATOM 646 C CA . GLU A 1 105 ? 33.341 34.021 11.169 1.00 36.26 86 GLU A CA 1
ATOM 647 C C . GLU A 1 105 ? 33.001 34.215 9.692 1.00 36.68 86 GLU A C 1
ATOM 648 O O . GLU A 1 105 ? 33.847 34.638 8.923 1.00 34.27 86 GLU A O 1
ATOM 654 N N . ILE A 1 106 ? 31.785 33.858 9.295 1.00 25.50 87 ILE A N 1
ATOM 655 C CA . ILE A 1 106 ? 31.352 34.042 7.908 1.00 31.24 87 ILE A CA 1
ATOM 656 C C . ILE A 1 106 ? 31.374 35.525 7.565 1.00 37.26 87 ILE A C 1
ATOM 657 O O . ILE A 1 106 ? 31.892 35.934 6.515 1.00 37.19 87 ILE A O 1
ATOM 662 N N . LEU A 1 107 ? 30.836 36.337 8.471 1.00 40.65 88 LEU A N 1
ATOM 663 C CA . LEU A 1 107 ? 30.809 37.795 8.275 1.00 36.51 88 LEU A CA 1
ATOM 664 C C . LEU A 1 107 ? 32.216 38.305 8.079 1.00 30.32 88 LEU A C 1
ATOM 665 O O . LEU A 1 107 ? 32.496 38.980 7.124 1.00 35.95 88 LEU A O 1
ATOM 670 N N . LEU A 1 108 ? 33.123 37.931 8.971 1.00 34.22 89 LEU A N 1
ATOM 671 C CA . LEU A 1 108 ? 34.475 38.477 8.920 1.00 34.66 89 LEU A CA 1
ATOM 672 C C . LEU A 1 108 ? 35.286 37.994 7.719 1.00 40.32 89 LEU A C 1
ATOM 673 O O . LEU A 1 108 ? 36.052 38.763 7.138 1.00 37.35 89 LEU A O 1
ATOM 678 N N . SER A 1 109 ? 35.125 36.729 7.333 1.00 32.53 90 SER A N 1
ATOM 679 C CA . SER A 1 109 ? 35.921 36.212 6.225 1.00 32.51 90 SER A CA 1
ATOM 680 C C . SER A 1 109 ? 35.336 36.605 4.859 1.00 36.30 90 SER A C 1
ATOM 681 O O . SER A 1 109 ? 36.080 36.965 3.950 1.00 36.60 90 SER A O 1
ATOM 684 N N . ARG A 1 110 ? 34.030 36.600 4.730 1.00 38.54 91 ARG A N 1
ATOM 685 C CA . ARG A 1 110 ? 33.422 36.949 3.476 1.00 38.11 91 ARG A CA 1
ATOM 686 C C . ARG A 1 110 ? 33.295 38.430 3.237 1.00 51.12 91 ARG A C 1
ATOM 687 O O . ARG A 1 110 ? 33.506 38.847 2.143 1.00 56.85 91 ARG A O 1
ATOM 695 N N . CYS A 1 111 ? 32.945 39.216 4.237 1.00 41.60 92 CYS A N 1
ATOM 696 C CA . CYS A 1 111 ? 32.797 40.641 4.036 1.00 49.66 92 CYS A CA 1
ATOM 697 C C . CYS A 1 111 ? 34.155 41.350 3.937 1.00 41.72 92 CYS A C 1
ATOM 698 O O . CYS A 1 111 ? 34.344 42.118 3.046 1.00 51.20 92 CYS A O 1
ATOM 701 N N . ILE A 1 112 ? 35.105 41.070 4.815 1.00 36.55 93 ILE A N 1
ATOM 702 C CA . ILE A 1 112 ? 36.348 41.838 4.829 1.00 39.41 93 ILE A CA 1
ATOM 703 C C . ILE A 1 112 ? 37.685 41.149 4.663 1.00 37.14 93 ILE A C 1
ATOM 704 O O . ILE A 1 112 ? 38.704 41.756 4.785 1.00 44.56 93 ILE A O 1
ATOM 709 N N . GLY A 1 113 ? 37.667 39.873 4.387 1.00 39.87 94 GLY A N 1
ATOM 710 C CA . GLY A 1 113 ? 38.843 39.125 3.994 1.00 32.90 94 GLY A CA 1
ATOM 711 C C . GLY A 1 113 ? 39.780 38.740 5.119 1.00 37.30 94 GLY A C 1
ATOM 712 O O . GLY A 1 113 ? 40.966 38.560 4.897 1.00 48.11 94 GLY A O 1
ATOM 713 N N . ILE A 1 114 ? 39.259 38.616 6.334 1.00 39.63 95 ILE A N 1
ATOM 714 C CA . ILE A 1 114 ? 40.058 38.072 7.421 1.00 44.03 95 ILE A CA 1
ATOM 715 C C . ILE A 1 114 ? 40.457 36.644 7.050 1.00 45.60 95 ILE A C 1
ATOM 716 O O . ILE A 1 114 ? 39.596 35.826 6.778 1.00 42.22 95 ILE A O 1
ATOM 721 N N . PRO A 1 115 ? 41.767 36.354 7.019 1.00 41.94 96 PRO A N 1
ATOM 722 C CA . PRO A 1 115 ? 42.257 35.036 6.600 1.00 42.55 96 PRO A CA 1
ATOM 723 C C . PRO A 1 115 ? 41.585 33.874 7.330 1.00 42.19 96 PRO A C 1
ATOM 724 O O . PRO A 1 115 ? 41.420 33.880 8.549 1.00 35.74 96 PRO A O 1
ATOM 728 N N . TRP A 1 116 ? 41.206 32.892 6.534 1.00 43.85 97 TRP A N 1
ATOM 729 C CA . TRP A 1 116 ? 40.677 31.618 6.982 1.00 40.90 97 TRP A CA 1
ATOM 730 C C . TRP A 1 116 ? 41.276 31.123 8.308 1.00 39.75 97 TRP A C 1
ATOM 731 O O . TRP A 1 116 ? 40.538 30.740 9.219 1.00 43.37 97 TRP A O 1
ATOM 742 N N . GLU A 1 117 ? 42.596 31.176 8.455 1.00 38.79 98 GLU A N 1
ATOM 743 C CA . GLU A 1 117 ? 43.220 30.611 9.664 1.00 42.32 98 GLU A CA 1
ATOM 744 C C . GLU A 1 117 ? 43.213 31.525 10.891 1.00 40.43 98 GLU A C 1
ATOM 745 O O . GLU A 1 117 ? 43.584 31.102 11.984 1.00 43.50 98 GLU A O 1
ATOM 751 N N . ARG A 1 118 ? 42.796 32.772 10.704 1.00 44.69 99 ARG A N 1
ATOM 752 C CA . ARG A 1 118 ? 42.804 33.787 11.757 1.00 40.43 99 ARG A CA 1
ATOM 753 C C . ARG A 1 118 ? 41.391 34.070 12.279 1.00 42.20 99 ARG A C 1
ATOM 754 O O . ARG A 1 118 ? 41.207 34.690 13.333 1.00 41.34 99 ARG A O 1
ATOM 762 N N . VAL A 1 119 ? 40.395 33.635 11.521 1.00 33.01 100 VAL A N 1
ATOM 763 C CA . VAL A 1 119 ? 39.049 34.162 11.681 1.00 40.19 100 VAL A CA 1
ATOM 764 C C . VAL A 1 119 ? 38.355 33.573 12.915 1.00 42.88 100 VAL A C 1
ATOM 765 O O . VAL A 1 119 ? 37.368 34.120 13.401 1.00 44.89 100 VAL A O 1
ATOM 769 N N . ASP A 1 120 ? 38.892 32.482 13.442 1.00 35.82 101 ASP A N 1
ATOM 770 C CA . ASP A 1 120 ? 38.363 31.908 14.681 1.00 36.09 101 ASP A CA 1
ATOM 771 C C . ASP A 1 120 ? 38.726 32.832 15.852 1.00 37.44 101 ASP A C 1
ATOM 772 O O . ASP A 1 120 ? 37.885 33.164 16.678 1.00 35.14 101 ASP A O 1
ATOM 777 N N . GLU A 1 121 ? 39.972 33.283 15.893 1.00 40.48 102 GLU A N 1
ATOM 778 C CA . GLU A 1 121 ? 40.399 34.241 16.918 1.00 40.51 102 GLU A CA 1
ATOM 779 C C . GLU A 1 121 ? 39.676 35.599 16.798 1.00 42.44 102 GLU A C 1
ATOM 780 O O . GLU A 1 121 ? 39.212 36.142 17.783 1.00 42.36 102 GLU A O 1
ATOM 786 N N . GLU A 1 122 ? 39.612 36.161 15.593 1.00 40.02 103 GLU A N 1
ATOM 787 C CA . GLU A 1 122 ? 39.038 37.497 15.407 1.00 41.06 103 GLU A CA 1
ATOM 788 C C . GLU A 1 122 ? 37.526 37.563 15.628 1.00 38.75 103 GLU A C 1
ATOM 789 O O . GLU A 1 122 ? 36.986 38.642 15.814 1.00 38.85 103 GLU A O 1
ATOM 795 N N . ALA A 1 123 ? 36.829 36.431 15.579 1.00 32.87 104 ALA A N 1
ATOM 796 C CA . ALA A 1 123 ? 35.390 36.468 15.795 1.00 31.89 104 ALA A CA 1
ATOM 797 C C . ALA A 1 123 ? 35.088 36.664 17.271 1.00 30.62 104 ALA A C 1
ATOM 798 O O . ALA A 1 123 ? 33.968 36.982 17.649 1.00 38.25 104 ALA A O 1
ATOM 800 N N . MET A 1 124 ? 36.103 36.470 18.100 1.00 46.03 105 MET A N 1
ATOM 801 C CA . MET A 1 124 ? 35.958 36.510 19.546 1.00 52.81 105 MET A CA 1
ATOM 802 C C . MET A 1 124 ? 35.377 37.810 20.086 1.00 50.54 105 MET A C 1
ATOM 803 O O . MET A 1 124 ? 34.596 37.798 21.036 1.00 57.87 105 MET A O 1
ATOM 808 N N . GLY A 1 125 ? 35.768 38.924 19.486 1.00 47.52 106 GLY A N 1
ATOM 809 C CA . GLY A 1 125 ? 35.250 40.215 19.887 1.00 55.63 106 GLY A CA 1
ATOM 810 C C . GLY A 1 125 ? 33.772 40.376 19.581 1.00 63.51 106 GLY A C 1
ATOM 811 O O . GLY A 1 125 ? 32.968 40.575 20.495 1.00 59.87 106 GLY A O 1
ATOM 812 N N . ILE A 1 126 ? 33.404 40.259 18.305 1.00 50.48 107 ILE A N 1
ATOM 813 C CA . ILE A 1 126 ? 32.065 40.646 17.884 1.00 33.44 107 ILE A CA 1
ATOM 814 C C . ILE A 1 126 ? 30.977 39.602 18.113 1.00 40.76 107 ILE A C 1
ATOM 815 O O . ILE A 1 126 ? 29.792 39.905 17.982 1.00 44.23 107 ILE A O 1
ATOM 820 N N . GLU A 1 127 ? 31.352 38.382 18.460 1.00 39.88 108 GLU A N 1
ATOM 821 C CA . GLU A 1 127 ? 30.362 37.318 18.491 1.00 40.12 108 GLU A CA 1
ATOM 822 C C . GLU A 1 127 ? 29.318 37.493 19.607 1.00 37.62 108 GLU A C 1
ATOM 823 O O . GLU A 1 127 ? 28.132 37.229 19.398 1.00 40.41 108 GLU A O 1
ATOM 829 N N . HIS A 1 128 ? 29.733 37.959 20.778 1.00 39.93 109 HIS A N 1
ATOM 830 C CA . HIS A 1 128 ? 28.788 38.041 21.898 1.00 52.18 109 HIS A CA 1
ATOM 831 C C . HIS A 1 128 ? 27.549 38.873 21.607 1.00 45.04 109 HIS A C 1
ATOM 832 O O . HIS A 1 128 ? 26.485 38.589 22.126 1.00 49.28 109 HIS A O 1
ATOM 839 N N . GLY A 1 129 ? 27.686 39.882 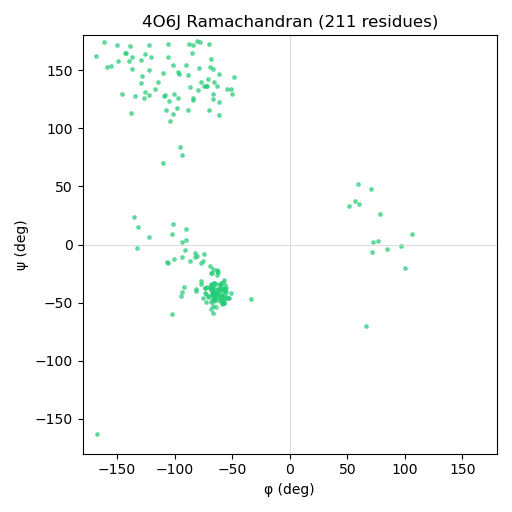20.757 1.00 54.52 110 GLY A N 1
ATOM 840 C CA . GLY A 1 129 ? 26.580 40.772 20.452 1.00 58.87 110 GLY A CA 1
ATOM 841 C C . GLY A 1 129 ? 25.881 40.525 19.123 1.00 58.22 110 GLY A C 1
ATOM 842 O O . GLY A 1 129 ? 25.060 41.338 18.712 1.00 72.60 110 GLY A O 1
ATOM 843 N N . MET A 1 130 ? 26.206 39.422 18.445 1.00 45.32 111 MET A N 1
ATOM 844 C CA . MET A 1 130 ? 25.494 39.040 17.222 1.00 42.94 111 MET A CA 1
ATOM 845 C C . MET A 1 130 ? 24.003 38.791 17.530 1.00 44.57 111 MET A C 1
ATOM 846 O O . MET A 1 130 ? 23.658 37.852 18.239 1.00 53.53 111 MET A O 1
ATOM 851 N N . THR A 1 131 ? 23.135 39.662 17.028 1.00 38.40 112 THR A N 1
ATOM 852 C CA . THR A 1 131 ? 21.694 39.517 17.187 1.00 32.89 112 THR A CA 1
ATOM 853 C C . THR A 1 131 ? 21.130 38.610 16.099 1.00 37.81 112 THR A C 1
ATOM 854 O O . THR A 1 131 ? 21.794 38.371 15.093 1.00 38.17 112 THR A O 1
ATOM 858 N N . GLU A 1 132 ? 19.900 38.132 16.284 1.00 35.85 113 GLU A N 1
ATOM 859 C CA . GLU A 1 132 ? 19.224 37.370 15.239 1.00 38.67 113 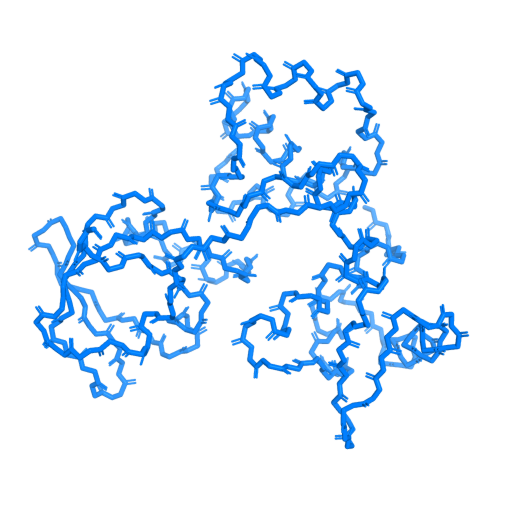GLU A CA 1
ATOM 860 C C . GLU A 1 132 ? 19.051 38.174 13.951 1.00 40.00 113 GLU A C 1
ATOM 861 O O . GLU A 1 132 ? 19.085 37.609 12.862 1.00 42.16 113 GLU A O 1
ATOM 867 N N . GLU A 1 133 ? 18.857 39.485 14.063 1.00 39.89 114 GLU A N 1
ATOM 868 C CA . GLU A 1 133 ? 18.776 40.320 12.868 1.00 42.29 114 GLU A CA 1
ATOM 869 C C . GLU A 1 133 ? 20.072 40.197 12.065 1.00 41.31 114 GLU A C 1
ATOM 870 O O . GLU A 1 133 ? 20.052 39.929 10.878 1.00 36.34 114 GLU A O 1
ATOM 876 N N . ILE A 1 134 ? 21.207 40.378 12.731 1.00 40.87 115 ILE A N 1
ATOM 877 C CA . ILE A 1 134 ? 22.499 40.306 12.049 1.00 40.78 115 ILE A CA 1
ATOM 878 C C . ILE A 1 134 ? 22.772 38.882 11.539 1.00 41.24 115 ILE A C 1
ATOM 879 O O . ILE A 1 134 ? 23.165 38.692 10.390 1.00 35.88 115 ILE A O 1
ATOM 884 N N . ILE A 1 135 ? 22.529 37.892 12.399 1.00 38.32 116 ILE A N 1
ATOM 885 C CA . ILE A 1 135 ? 22.810 36.498 12.081 1.00 35.67 116 ILE A CA 1
ATOM 886 C C . ILE A 1 135 ? 22.048 36.049 10.847 1.00 32.77 116 ILE A C 1
ATOM 887 O O . ILE A 1 135 ? 22.624 35.520 9.914 1.00 30.92 116 ILE A O 1
ATOM 892 N N . GLN A 1 136 ? 20.754 36.318 10.831 1.00 38.53 117 GLN A N 1
ATOM 893 C CA . GLN A 1 136 ? 19.906 35.908 9.729 1.00 42.19 117 GLN A CA 1
ATOM 894 C C . GLN A 1 136 ? 20.220 36.649 8.420 1.00 47.07 117 GLN A C 1
ATOM 895 O O . GLN A 1 136 ? 20.243 36.039 7.356 1.00 38.19 117 GLN A O 1
ATOM 901 N N . ARG A 1 137 ? 20.453 37.960 8.479 1.00 40.97 118 ARG A N 1
ATOM 902 C CA . ARG A 1 137 ? 20.816 38.683 7.261 1.00 29.27 118 ARG A CA 1
ATOM 903 C C . ARG A 1 137 ? 22.166 38.226 6.727 1.00 34.12 118 ARG A C 1
ATOM 904 O O . ARG A 1 137 ? 22.371 38.229 5.536 1.00 34.23 118 ARG A O 1
ATOM 912 N N . THR A 1 138 ? 23.092 37.856 7.610 1.00 36.34 119 THR A N 1
ATOM 913 C CA . THR A 1 138 ? 24.390 37.345 7.173 1.00 33.64 119 THR A CA 1
ATOM 914 C C . THR A 1 138 ? 24.221 35.991 6.451 1.00 37.27 119 THR A C 1
ATOM 915 O O . THR A 1 138 ? 24.811 35.738 5.401 1.00 30.93 119 THR A O 1
ATOM 919 N N . ILE A 1 139 ? 23.412 35.125 7.032 1.00 36.07 120 ILE A N 1
ATOM 920 C CA . ILE A 1 139 ? 23.209 33.794 6.478 1.00 37.36 120 ILE A CA 1
ATOM 921 C C . ILE A 1 139 ? 22.553 33.877 5.100 1.00 38.94 120 ILE A C 1
ATOM 922 O O . ILE A 1 139 ? 22.964 33.194 4.166 1.00 42.31 120 ILE A O 1
ATOM 927 N N . GLU A 1 140 ? 21.577 34.762 4.957 1.00 42.99 121 GLU A N 1
ATOM 928 C CA . GLU A 1 140 ? 20.849 34.884 3.695 1.00 46.54 121 GLU A CA 1
ATOM 929 C C . GLU A 1 140 ? 21.644 35.627 2.630 1.00 45.07 121 GLU A C 1
ATOM 930 O O . GLU A 1 140 ? 21.520 35.330 1.442 1.00 46.56 121 GLU A O 1
ATOM 936 N N . ARG A 1 141 ? 22.446 36.605 3.055 1.00 42.33 122 ARG A N 1
ATOM 937 C CA . ARG A 1 141 ? 23.276 37.390 2.143 1.00 33.65 122 ARG A CA 1
ATOM 938 C C . ARG A 1 141 ? 24.386 36.553 1.502 1.00 35.92 122 ARG A C 1
ATOM 939 O O . ARG A 1 141 ? 24.661 36.673 0.314 1.00 36.51 122 ARG A O 1
ATOM 947 N N . PHE A 1 142 ? 25.017 35.684 2.284 1.00 30.79 123 PHE A N 1
ATOM 948 C CA . PHE A 1 142 ? 26.082 34.868 1.726 1.00 33.82 123 PHE A CA 1
ATOM 949 C C . PHE A 1 142 ? 25.660 33.438 1.375 1.00 38.10 123 PHE A C 1
ATOM 950 O O . PHE A 1 142 ? 26.408 32.735 0.705 1.00 43.05 123 PHE A O 1
ATOM 958 N N . GLY A 1 143 ? 24.490 32.994 1.832 1.00 31.21 124 GLY A N 1
ATOM 959 C CA . GLY A 1 143 ? 24.002 31.691 1.400 1.00 31.20 124 GLY A CA 1
ATOM 960 C C . GLY A 1 143 ? 24.784 30.515 1.966 1.00 36.29 124 GLY A C 1
ATOM 961 O O . GLY A 1 143 ? 25.131 29.596 1.249 1.00 39.42 124 GLY A O 1
ATOM 962 N N . VAL A 1 144 ? 25.027 30.544 3.272 1.00 39.11 125 VAL A N 1
ATOM 963 C CA . VAL A 1 144 ? 25.882 29.576 3.957 1.00 36.77 125 VAL A CA 1
ATOM 964 C C . VAL A 1 144 ? 25.090 28.889 5.037 1.00 40.50 125 VAL A C 1
ATOM 965 O O . VAL A 1 144 ? 24.187 29.505 5.594 1.00 34.83 125 VAL A O 1
ATOM 969 N N . ASP A 1 145 ? 25.428 27.636 5.354 1.00 37.84 126 ASP A N 1
ATOM 970 C CA . ASP A 1 145 ? 24.913 27.003 6.574 1.00 30.36 126 ASP A CA 1
ATOM 971 C C . ASP A 1 145 ? 26.053 26.332 7.356 1.00 32.85 126 ASP A C 1
ATOM 972 O O . ASP A 1 145 ? 25.808 25.571 8.295 1.00 41.64 126 ASP A O 1
ATOM 977 N N . ARG A 1 146 ? 27.288 26.683 6.996 1.00 35.09 127 ARG A N 1
ATOM 978 C CA . ARG A 1 146 ? 28.505 26.248 7.695 1.00 32.74 127 ARG A CA 1
ATOM 979 C C . ARG A 1 146 ? 29.527 27.389 7.877 1.00 35.68 127 ARG A C 1
ATOM 980 O O . ARG A 1 146 ? 29.584 28.315 7.068 1.00 34.90 127 ARG A O 1
ATOM 988 N N . CYS A 1 147 ? 30.340 27.322 8.931 1.00 28.15 128 CYS A N 1
ATOM 989 C CA . CYS A 1 147 ? 31.390 28.314 9.140 1.00 30.73 128 CYS A CA 1
ATOM 990 C C . CYS A 1 147 ? 32.442 28.079 8.065 1.00 28.42 128 CYS A C 1
ATOM 991 O O . CYS A 1 147 ? 32.350 27.101 7.335 1.00 32.45 128 CYS A O 1
ATOM 994 N N . PRO A 1 148 ? 33.447 28.960 7.951 1.00 34.73 129 PRO A N 1
ATOM 995 C CA . PRO A 1 148 ? 34.429 28.687 6.883 1.00 28.86 129 PRO A CA 1
ATOM 996 C C . PRO A 1 148 ? 35.167 27.358 7.086 1.00 32.18 129 PRO A C 1
ATOM 997 O O . PRO A 1 148 ? 35.658 26.770 6.128 1.00 32.70 129 PRO A O 1
ATOM 1001 N N . HIS A 1 149 ? 35.227 26.880 8.322 1.00 32.24 130 HIS A N 1
ATOM 1002 C CA . HIS A 1 149 ? 35.916 25.623 8.607 1.00 30.94 130 HIS A CA 1
ATOM 1003 C C . HIS A 1 149 ? 34.983 24.423 8.510 1.00 31.77 130 HIS A C 1
ATOM 1004 O O . HIS A 1 149 ? 35.342 23.319 8.926 1.00 31.71 130 HIS A O 1
ATOM 1011 N N . GLY A 1 150 ? 33.794 24.649 7.932 1.00 26.94 131 GLY A N 1
ATOM 1012 C CA . GLY A 1 150 ? 32.843 23.578 7.672 1.00 26.07 131 GLY A CA 1
ATOM 1013 C C . GLY A 1 150 ? 31.896 23.161 8.803 1.00 31.11 131 GLY A C 1
ATOM 1014 O O . GLY A 1 150 ? 31.028 22.307 8.603 1.00 30.07 131 GLY A O 1
ATOM 1015 N N . ASN A 1 151 ? 32.035 23.730 9.999 1.00 26.08 132 ASN A N 1
ATOM 1016 C CA . ASN A 1 151 ? 31.098 23.344 11.056 1.00 32.67 132 ASN A CA 1
ATOM 1017 C C . ASN A 1 151 ? 29.726 23.952 10.841 1.00 31.10 132 ASN A C 1
ATOM 1018 O O . ASN A 1 151 ? 29.622 25.096 10.447 1.00 37.11 132 ASN A O 1
ATOM 1023 N N . PRO A 1 152 ? 28.678 23.201 11.020 1.00 33.82 133 PRO A N 1
ATOM 1024 C CA . PRO A 1 152 ? 27.374 23.733 10.709 1.00 33.21 133 PRO A CA 1
ATOM 1025 C C . PRO A 1 152 ? 26.946 24.812 11.645 1.00 34.81 133 PRO A C 1
ATOM 1026 O O . PRO A 1 152 ? 27.346 24.869 12.758 1.00 34.33 133 PRO A O 1
ATOM 1030 N N . ILE A 1 153 ? 26.115 25.680 11.137 1.00 32.17 134 ILE A N 1
ATOM 1031 C CA . ILE A 1 153 ? 25.571 26.733 11.933 1.00 34.65 134 ILE A CA 1
ATOM 1032 C C . ILE A 1 153 ? 24.309 26.273 12.623 1.00 36.59 134 ILE A C 1
ATOM 1033 O O . ILE A 1 153 ? 23.342 25.946 11.994 1.00 30.45 134 ILE A O 1
ATOM 1038 N N . PRO A 1 154 ? 24.404 26.235 14.020 1.00 35.48 135 PRO A N 1
ATOM 1039 C CA . PRO A 1 154 ? 23.188 25.774 14.679 1.00 36.36 135 PRO A CA 1
ATOM 1040 C C . PRO A 1 154 ? 22.051 26.751 14.543 1.00 36.55 135 PRO A C 1
ATOM 1041 O O . PRO A 1 154 ? 22.257 27.904 14.305 1.00 31.03 135 PRO A O 1
ATOM 1045 N N . ASP A 1 155 ? 20.848 26.265 14.719 1.00 27.10 136 ASP A N 1
ATOM 1046 C CA . ASP A 1 155 ? 19.704 27.118 14.723 1.00 27.30 136 ASP A CA 1
ATOM 1047 C C . ASP A 1 155 ? 19.536 27.865 16.004 1.00 26.08 136 ASP A C 1
ATOM 1048 O O . ASP A 1 155 ? 20.258 27.667 16.927 1.00 33.56 136 ASP A O 1
ATOM 1053 N N . PRO A 1 156 ? 18.496 28.794 15.991 1.00 29.91 137 PRO A N 1
ATOM 1054 C CA . PRO A 1 156 ? 18.417 29.613 17.205 1.00 25.91 137 PRO A CA 1
ATOM 1055 C C . PRO A 1 156 ? 18.134 28.885 18.482 1.00 32.16 137 PRO A C 1
ATOM 1056 O O . PRO A 1 156 ? 18.455 29.399 19.515 1.00 40.19 137 PRO A O 1
ATOM 1060 N N . GLU A 1 157 ? 17.540 27.714 18.403 1.00 33.00 138 GLU A N 1
ATOM 1061 C CA . GLU A 1 157 ? 17.199 26.945 19.569 1.00 33.53 138 GLU A CA 1
ATOM 1062 C C . GLU A 1 157 ? 18.328 26.072 20.044 1.00 34.32 138 GLU A C 1
ATOM 1063 O O . GLU A 1 157 ? 18.284 25.566 21.119 1.00 38.79 138 GLU A O 1
ATOM 1069 N N . GLY A 1 158 ? 19.336 25.892 19.222 1.00 29.35 139 GLY A N 1
ATOM 1070 C CA . GLY A 1 158 ? 20.469 25.093 19.600 1.00 34.01 139 GLY A CA 1
ATOM 1071 C C . GLY A 1 158 ? 20.535 23.745 18.938 1.00 39.61 139 GLY A C 1
ATOM 1072 O O . GLY A 1 158 ? 21.337 22.942 19.284 1.00 47.59 139 GLY A O 1
ATOM 1073 N N . ASN A 1 159 ? 19.688 23.515 17.965 1.00 35.87 140 ASN A N 1
ATOM 1074 C CA . ASN A 1 159 ? 19.725 22.281 17.222 1.00 39.64 140 ASN A CA 1
ATOM 1075 C C . ASN A 1 159 ? 20.669 22.368 16.044 1.00 38.67 140 ASN A C 1
ATOM 1076 O O . ASN A 1 159 ? 20.801 23.392 15.440 1.00 31.02 140 ASN A O 1
ATOM 1081 N N . VAL A 1 160 ? 21.321 21.268 15.734 1.00 35.04 141 VAL A N 1
ATOM 1082 C CA . VAL A 1 160 ? 22.067 21.152 14.516 1.00 45.49 141 VAL A CA 1
ATOM 1083 C C . VAL A 1 160 ? 21.652 19.904 13.813 1.00 46.91 141 VAL A C 1
ATOM 1084 O O . VAL A 1 160 ? 21.362 18.915 14.433 1.00 51.83 141 VAL A O 1
ATOM 1088 N N . GLU A 1 161 ? 21.638 19.949 12.500 1.00 58.83 142 GLU A N 1
ATOM 1089 C CA . GLU A 1 161 ? 21.284 18.778 11.735 1.00 69.19 142 GLU A CA 1
ATOM 1090 C C . GLU A 1 161 ? 22.391 17.781 11.827 1.00 64.18 142 GLU A C 1
ATOM 1091 O O . GLU A 1 161 ? 23.542 18.139 11.764 1.00 65.67 142 GLU A O 1
ATOM 1097 N N . PRO A 1 162 ? 22.061 16.537 12.028 1.00 74.75 143 PRO A N 1
ATOM 1098 C CA . PRO A 1 162 ? 23.095 15.529 12.156 1.00 75.71 143 PRO A CA 1
ATOM 1099 C C . PRO A 1 162 ? 23.849 15.447 10.857 1.00 67.01 143 PRO A C 1
ATOM 1100 O O . PRO A 1 162 ? 23.233 15.496 9.821 1.00 66.34 143 PRO A O 1
ATOM 1104 N N . VAL A 1 163 ? 25.161 15.363 10.907 1.00 62.73 144 VAL A N 1
ATOM 1105 C CA . VAL A 1 163 ? 25.924 15.285 9.681 1.00 64.86 144 VAL A CA 1
ATOM 1106 C C . VAL A 1 163 ? 26.567 13.937 9.646 1.00 59.31 144 VAL A C 1
ATOM 1107 O O . VAL A 1 163 ? 27.005 13.443 10.638 1.00 51.62 144 VAL A O 1
ATOM 1111 N N . ALA A 1 164 ? 26.579 13.339 8.483 1.00 55.97 145 ALA A N 1
ATOM 1112 C CA . ALA A 1 164 ? 27.092 12.020 8.341 1.00 63.06 145 ALA A CA 1
ATOM 1113 C C . ALA A 1 164 ? 28.519 12.092 7.912 1.00 60.03 145 ALA A C 1
ATOM 1114 O O . ALA A 1 164 ? 28.812 12.003 6.748 1.00 63.67 145 ALA A O 1
ATOM 1116 N N . ASP A 1 165 ? 29.413 12.263 8.862 1.00 51.18 146 ASP A N 1
ATOM 1117 C CA . ASP A 1 165 ? 30.813 12.294 8.544 1.00 41.38 146 ASP A CA 1
ATOM 1118 C C . ASP A 1 165 ? 31.568 11.524 9.578 1.00 45.34 146 ASP A C 1
ATOM 1119 O O . ASP A 1 165 ? 31.026 11.140 10.565 1.00 47.17 146 ASP A O 1
ATOM 1124 N N . VAL A 1 166 ? 32.831 11.297 9.329 1.00 37.75 147 VAL A N 1
ATOM 1125 C CA . VAL A 1 166 ? 33.632 10.472 10.213 1.00 33.70 147 VAL A CA 1
ATOM 1126 C C . VAL A 1 166 ? 35.039 11.018 10.345 1.00 34.55 147 VAL A C 1
ATOM 1127 O O . VAL A 1 166 ? 35.498 11.851 9.535 1.00 38.33 147 VAL A O 1
ATOM 1131 N N . ARG A 1 167 ? 35.733 10.534 11.358 1.00 33.87 148 ARG A N 1
ATOM 1132 C CA . ARG A 1 167 ? 37.117 10.916 11.572 1.00 42.95 148 ARG A CA 1
ATOM 1133 C C . ARG A 1 167 ? 37.999 10.412 10.442 1.00 40.37 148 ARG A C 1
ATOM 1134 O O . ARG A 1 167 ? 37.840 9.300 9.989 1.00 40.49 148 ARG A O 1
ATOM 1142 N N . ILE A 1 168 ? 38.944 11.234 10.011 1.00 44.02 149 ILE A N 1
ATOM 1143 C CA . ILE A 1 168 ? 39.849 10.843 8.947 1.00 40.32 149 ILE A CA 1
ATOM 1144 C C . ILE A 1 168 ? 40.773 9.734 9.430 1.00 36.63 149 ILE A C 1
ATOM 1145 O O . ILE A 1 168 ? 41.269 8.969 8.626 1.00 42.45 149 ILE A O 1
ATOM 1150 N N . THR A 1 169 ? 40.983 9.660 10.747 1.00 36.70 150 THR A N 1
ATOM 1151 C CA . THR A 1 169 ? 41.799 8.619 11.384 1.00 39.85 150 THR A CA 1
ATOM 1152 C C . THR A 1 169 ? 41.098 7.254 11.440 1.00 42.23 150 THR A C 1
ATOM 1153 O O . THR A 1 169 ? 41.699 6.259 11.810 1.00 49.22 150 THR A O 1
ATOM 1157 N N . SER A 1 170 ? 39.827 7.205 11.080 1.00 49.15 151 SER A N 1
ATOM 1158 C CA . SER A 1 170 ? 39.097 5.945 11.081 1.00 43.98 151 SER A CA 1
ATOM 1159 C C . SER A 1 170 ? 39.139 5.288 9.714 1.00 49.08 151 SER A C 1
ATOM 1160 O O . SER A 1 170 ? 38.517 4.261 9.506 1.00 53.95 151 SER A O 1
ATOM 1163 N N . LEU A 1 171 ? 39.845 5.893 8.765 1.00 51.98 152 LEU A N 1
ATOM 1164 C CA . LEU A 1 171 ? 39.786 5.414 7.379 1.00 50.97 152 LEU A CA 1
ATOM 1165 C C . LEU A 1 171 ? 40.935 4.468 7.027 1.00 47.91 152 LEU A C 1
ATOM 1166 O O . LEU A 1 171 ? 42.041 4.616 7.533 1.00 50.30 152 LEU A O 1
ATOM 1171 N N . LEU A 1 172 ? 40.681 3.499 6.155 1.00 64.25 153 LEU A N 1
ATOM 1172 C CA . LEU A 1 172 ? 41.763 2.626 5.682 1.00 68.67 153 LEU A CA 1
ATOM 1173 C C . LEU A 1 172 ? 42.429 3.193 4.432 1.00 64.26 153 LEU A C 1
ATOM 1174 O O . LEU A 1 172 ? 41.821 3.970 3.703 1.00 62.10 153 LEU A O 1
ATOM 1179 N N . PRO A 1 173 ? 43.699 2.830 4.200 1.00 63.37 154 PRO A N 1
ATOM 1180 C CA . PRO A 1 173 ? 44.374 3.200 2.955 1.00 59.79 154 PRO A CA 1
ATOM 1181 C C . PRO A 1 173 ? 43.531 2.886 1.720 1.00 58.80 154 PRO A C 1
ATOM 1182 O O . PRO A 1 173 ? 42.805 1.891 1.712 1.00 64.44 154 PRO A O 1
ATOM 1186 N N . ASP A 1 174 ? 43.631 3.766 0.722 1.00 58.52 155 ASP A N 1
ATOM 1187 C CA . ASP A 1 174 ? 42.872 3.754 -0.541 1.00 62.13 155 ASP A CA 1
ATOM 1188 C C . ASP A 1 174 ? 41.420 4.246 -0.398 1.00 58.91 155 ASP A C 1
ATOM 1189 O O . ASP A 1 174 ? 40.673 4.267 -1.372 1.00 49.84 155 ASP A O 1
ATOM 1194 N N . SER A 1 175 ? 41.028 4.671 0.800 1.00 61.28 156 SER A N 1
ATOM 1195 C CA . SER A 1 175 ? 39.715 5.291 0.955 1.00 57.20 156 SER A CA 1
ATOM 1196 C C . SER A 1 175 ? 39.728 6.657 0.306 1.00 47.75 156 SER A C 1
ATOM 1197 O O . SER A 1 175 ? 40.720 7.377 0.357 1.00 53.19 156 SER A O 1
ATOM 1200 N N . THR A 1 176 ? 38.624 7.015 -0.314 1.00 47.99 157 THR A N 1
ATOM 1201 C CA . THR A 1 176 ? 38.489 8.343 -0.859 1.00 51.39 157 THR A CA 1
ATOM 1202 C C . THR A 1 176 ? 37.462 9.075 -0.011 1.00 49.91 157 THR A C 1
ATOM 1203 O O . THR A 1 176 ? 36.543 8.453 0.521 1.00 52.78 157 THR A O 1
ATOM 1207 N N . ALA A 1 177 ? 37.632 10.386 0.139 1.00 40.09 158 ALA A N 1
ATOM 1208 C CA . ALA A 1 177 ? 36.720 11.158 0.970 1.00 39.58 158 ALA A CA 1
ATOM 1209 C C . ALA A 1 177 ? 36.790 12.630 0.658 1.00 44.25 158 ALA A C 1
ATOM 1210 O O . ALA A 1 177 ? 37.617 13.092 -0.133 1.00 45.95 158 ALA A O 1
ATOM 1212 N N . ARG A 1 178 ? 35.900 13.362 1.306 1.00 40.27 159 ARG A N 1
ATOM 1213 C CA . ARG A 1 178 ? 35.806 14.792 1.153 1.00 38.65 159 ARG A CA 1
ATOM 1214 C C . ARG A 1 178 ? 35.887 15.403 2.547 1.00 43.06 159 ARG A C 1
ATOM 1215 O O . ARG A 1 178 ? 35.204 14.948 3.464 1.00 33.85 159 ARG A O 1
ATOM 1223 N N . ILE A 1 179 ? 36.739 16.406 2.718 1.00 34.99 160 ILE A N 1
ATOM 1224 C CA . ILE A 1 179 ? 36.865 17.034 4.011 1.00 34.47 160 ILE A CA 1
ATOM 1225 C C . ILE A 1 179 ? 35.572 17.753 4.357 1.00 33.51 160 ILE A C 1
ATOM 1226 O O . ILE A 1 179 ? 35.062 18.536 3.575 1.00 35.92 160 ILE A O 1
ATOM 1231 N N . SER A 1 180 ? 35.067 17.487 5.554 1.00 32.55 161 SER A N 1
ATOM 1232 C CA . SER A 1 180 ? 33.778 17.991 5.977 1.00 33.77 161 SER A CA 1
ATOM 1233 C C . SER A 1 180 ? 33.908 19.205 6.936 1.00 38.04 161 SER A C 1
ATOM 1234 O O . SER A 1 180 ? 33.427 20.286 6.657 1.00 42.75 161 SER A O 1
ATOM 1237 N N . ARG A 1 181 ? 34.566 19.008 8.063 1.00 30.00 162 ARG A N 1
ATOM 1238 C CA . ARG A 1 181 ? 34.694 20.052 9.061 1.00 37.02 162 ARG A CA 1
ATOM 1239 C C . ARG A 1 181 ? 35.925 19.836 9.920 1.00 35.12 162 ARG A C 1
ATOM 1240 O O . ARG A 1 181 ? 36.397 18.705 10.094 1.00 36.46 162 ARG A O 1
ATOM 1248 N N . ILE A 1 182 ? 36.434 20.938 10.447 1.00 32.40 163 ILE A N 1
ATOM 1249 C CA . ILE A 1 182 ? 37.530 20.932 11.396 1.00 32.34 163 ILE A CA 1
ATOM 1250 C C . ILE A 1 182 ? 36.914 21.202 12.757 1.00 38.00 163 ILE A C 1
ATOM 1251 O O . ILE A 1 182 ? 36.498 22.319 13.021 1.00 37.24 163 ILE A O 1
ATOM 1256 N N . VAL A 1 183 ? 36.815 20.187 13.611 1.00 35.50 164 VAL A N 1
ATOM 1257 C CA . VAL A 1 183 ? 36.046 20.326 14.850 1.00 37.70 164 VAL A CA 1
ATOM 1258 C C . VAL A 1 183 ? 36.770 21.041 15.991 1.00 36.87 164 VAL A C 1
ATOM 1259 O O . VAL A 1 183 ? 36.163 21.360 17.000 1.00 40.08 164 VAL A O 1
ATOM 1263 N N . TYR A 1 184 ? 38.062 21.283 15.827 1.00 34.25 165 TYR A N 1
ATOM 1264 C CA . TYR A 1 184 ? 38.883 21.918 16.851 1.00 41.50 165 TYR A CA 1
ATOM 1265 C C . TYR A 1 184 ? 39.776 22.907 16.122 1.00 38.52 165 TYR A C 1
ATOM 1266 O O . TYR A 1 184 ? 40.625 22.503 15.345 1.00 36.72 165 TYR A O 1
ATOM 1275 N N . GLU A 1 185 ? 39.578 24.199 16.360 1.00 35.31 166 GLU A N 1
ATOM 1276 C CA . GLU A 1 185 ? 40.165 25.208 15.498 1.00 41.95 166 GLU A CA 1
ATOM 1277 C C . GLU A 1 185 ? 41.292 26.000 16.152 1.00 40.95 166 GLU A C 1
ATOM 1278 O O . GLU A 1 185 ? 41.150 27.182 16.445 1.00 51.98 166 GLU A O 1
ATOM 1284 N N . THR A 1 186 ? 42.427 25.361 16.370 1.00 47.63 167 THR A N 1
ATOM 1285 C CA . THR A 1 186 ? 43.553 26.087 16.939 1.00 43.60 167 THR A CA 1
ATOM 1286 C C . THR A 1 186 ? 44.369 26.742 15.838 1.00 60.48 167 THR A C 1
ATOM 1287 O O . THR A 1 186 ? 44.118 26.526 14.648 1.00 61.14 167 THR A O 1
ATOM 1291 N N . ASP A 1 187 ? 45.332 27.564 16.245 1.00 64.06 168 ASP A N 1
ATOM 1292 C CA . ASP A 1 187 ? 46.191 28.266 15.308 1.00 60.58 168 ASP A CA 1
ATOM 1293 C C . ASP A 1 187 ? 47.090 27.301 14.544 1.00 51.13 168 ASP A C 1
ATOM 1294 O O . ASP A 1 187 ? 47.107 27.315 13.321 1.00 55.73 168 ASP A O 1
ATOM 1299 N N . ASP A 1 188 ? 47.817 26.456 15.267 1.00 46.88 169 ASP A N 1
ATOM 1300 C CA . ASP A 1 188 ? 48.693 25.460 14.653 1.00 51.92 169 ASP A CA 1
ATOM 1301 C C . ASP A 1 188 ? 47.923 24.581 13.673 1.00 48.79 169 ASP A C 1
ATOM 1302 O O . ASP A 1 188 ? 48.433 24.242 12.600 1.00 50.80 169 ASP A O 1
ATOM 1307 N N . ILE A 1 189 ? 46.708 24.197 14.058 1.00 39.74 170 ILE A N 1
ATOM 1308 C CA . ILE A 1 189 ? 45.901 23.296 13.237 1.00 41.66 170 ILE A CA 1
ATOM 1309 C C . ILE A 1 189 ? 45.436 23.963 11.937 1.00 43.83 170 ILE A C 1
ATOM 1310 O O . ILE A 1 189 ? 45.705 23.460 10.847 1.00 37.62 170 ILE A O 1
ATOM 1315 N N . LEU A 1 190 ? 44.757 25.102 12.056 1.00 39.37 171 LEU A N 1
ATOM 1316 C CA . LEU A 1 190 ? 44.258 25.829 10.889 1.00 42.30 171 LEU A CA 1
ATOM 1317 C C . LEU A 1 190 ? 45.378 26.280 9.969 1.00 42.78 171 LEU A C 1
ATOM 1318 O O . LEU A 1 190 ? 45.234 26.236 8.752 1.00 52.83 171 LEU A O 1
ATOM 1323 N N . HIS A 1 191 ? 46.486 26.727 10.545 1.00 41.86 172 HIS A N 1
ATOM 1324 C CA . HIS A 1 191 ? 47.607 27.171 9.741 1.00 39.17 172 HIS A CA 1
ATOM 1325 C C . HIS A 1 191 ? 48.120 26.022 8.872 1.00 36.56 172 HIS A C 1
ATOM 1326 O O . HIS A 1 191 ? 48.313 26.195 7.658 1.00 35.78 172 HIS A O 1
ATOM 1333 N N . PHE A 1 192 ? 48.321 24.858 9.486 1.00 32.52 173 PHE A N 1
ATOM 1334 C CA . PHE A 1 192 ? 48.721 23.651 8.748 1.00 39.78 173 PHE A CA 1
ATOM 1335 C C . PHE A 1 192 ? 47.734 23.320 7.629 1.00 45.82 173 PHE A C 1
ATOM 1336 O O . PHE A 1 192 ? 48.132 23.010 6.499 1.00 40.35 173 PHE A O 1
ATOM 1344 N N . LEU A 1 193 ? 46.445 23.357 7.959 1.00 40.54 174 LEU A N 1
ATOM 1345 C CA . LEU A 1 193 ? 45.418 22.939 7.006 1.00 33.30 174 LEU A CA 1
ATOM 1346 C C . LEU A 1 193 ? 45.383 23.891 5.820 1.00 35.36 174 LEU A C 1
ATOM 1347 O O . LEU A 1 193 ? 45.259 23.450 4.684 1.00 38.78 174 LEU A O 1
ATOM 1352 N N . ALA A 1 194 ? 45.503 25.191 6.087 1.00 35.08 175 ALA A N 1
ATOM 1353 C CA . ALA A 1 194 ? 45.486 26.210 5.027 1.00 40.35 175 ALA A CA 1
ATOM 1354 C C . ALA A 1 194 ? 46.714 26.088 4.166 1.00 33.44 175 ALA A C 1
ATOM 1355 O O . ALA A 1 194 ? 46.619 26.095 2.941 1.00 41.37 175 ALA A O 1
ATOM 1357 N N . LEU A 1 195 ? 47.868 25.991 4.820 1.00 33.50 176 LEU A N 1
ATOM 1358 C CA . LEU A 1 195 ? 49.143 25.863 4.137 1.00 38.62 176 LEU A CA 1
ATOM 1359 C C . LEU A 1 195 ? 49.148 24.669 3.180 1.00 45.64 176 LEU A C 1
ATOM 1360 O O . LEU A 1 195 ? 49.705 24.737 2.088 1.00 48.57 176 LEU A O 1
ATOM 1365 N N . ASN A 1 196 ? 48.497 23.586 3.583 1.00 41.10 177 ASN A N 1
ATOM 1366 C CA . ASN A 1 196 ? 48.409 22.399 2.741 1.00 43.85 177 ASN A CA 1
ATOM 1367 C C . ASN A 1 196 ? 47.075 22.217 2.001 1.00 48.70 177 ASN A C 1
ATOM 1368 O O . ASN A 1 196 ? 46.786 21.121 1.513 1.00 40.63 177 ASN A O 1
ATOM 1373 N N . GLY A 1 197 ? 46.282 23.287 1.892 1.00 40.00 178 GLY A N 1
ATOM 1374 C CA . GLY A 1 197 ? 44.997 23.216 1.209 1.00 35.09 178 GLY A CA 1
ATOM 1375 C C . GLY A 1 197 ? 44.052 22.098 1.637 1.00 43.98 178 GLY A C 1
ATOM 1376 O O . GLY A 1 197 ? 43.302 21.592 0.818 1.00 48.53 178 GLY A O 1
ATOM 1377 N N . LEU A 1 198 ? 44.072 21.714 2.912 1.00 43.32 179 LEU A N 1
ATOM 1378 C CA . LEU A 1 198 ? 43.152 20.695 3.417 1.00 46.18 179 LEU A CA 1
ATOM 1379 C C . LEU A 1 198 ? 41.917 21.340 3.999 1.00 41.09 179 LEU A C 1
ATOM 1380 O O . LEU A 1 198 ? 41.782 21.424 5.218 1.00 37.15 179 LEU A O 1
ATOM 1385 N N . ILE A 1 199 ? 41.017 21.782 3.130 1.00 42.99 180 ILE A N 1
ATOM 1386 C CA . ILE A 1 199 ? 39.908 22.640 3.528 1.00 39.80 180 ILE A CA 1
ATOM 1387 C C . ILE A 1 199 ? 38.588 21.953 3.187 1.00 43.32 180 ILE A C 1
ATOM 1388 O O . ILE A 1 199 ? 38.582 21.035 2.364 1.00 43.16 180 ILE A O 1
ATOM 1393 N N . PRO A 1 200 ? 37.472 22.393 3.818 1.00 39.77 181 PRO A N 1
ATOM 1394 C CA . PRO A 1 200 ? 36.158 21.801 3.549 1.00 37.62 181 PRO A CA 1
ATOM 1395 C C . PRO A 1 200 ? 35.867 21.717 2.073 1.00 31.61 181 PRO A C 1
ATOM 1396 O O . PRO A 1 200 ? 36.052 22.709 1.371 1.00 32.05 181 PRO A O 1
ATOM 1400 N N . GLY A 1 201 ? 35.452 20.546 1.596 1.00 40.19 182 GLY A N 1
ATOM 1401 C CA . GLY A 1 201 ? 35.157 20.396 0.184 1.00 42.60 182 GLY A CA 1
ATOM 1402 C C . GLY A 1 201 ? 36.259 19.746 -0.628 1.00 43.56 182 GLY A C 1
ATOM 1403 O O . GLY A 1 201 ? 36.006 19.217 -1.708 1.00 38.18 182 GLY A O 1
ATOM 1404 N N . LYS A 1 202 ? 37.488 19.745 -0.130 1.00 44.64 183 LYS A N 1
ATOM 1405 C CA . LYS A 1 202 ? 38.518 19.123 -0.939 1.00 44.76 183 LYS A CA 1
ATOM 1406 C C . LYS A 1 202 ? 38.529 17.622 -0.831 1.00 40.46 183 LYS A C 1
ATOM 1407 O O . LYS A 1 202 ? 38.460 17.042 0.254 1.00 43.31 183 LYS A O 1
ATOM 1413 N N . ASP A 1 203 ? 38.597 17.013 -2.007 1.00 47.00 184 ASP A N 1
ATOM 1414 C CA . ASP A 1 203 ? 38.704 15.582 -2.170 1.00 43.63 184 ASP A CA 1
ATOM 1415 C C . ASP A 1 203 ? 40.093 15.127 -1.779 1.00 43.98 184 ASP A C 1
ATOM 1416 O O . ASP A 1 203 ? 41.083 15.754 -2.119 1.00 49.86 184 ASP A O 1
ATOM 1421 N N . ILE A 1 204 ? 40.159 14.031 -1.048 1.00 46.45 185 ILE A N 1
ATOM 1422 C CA . ILE A 1 204 ? 41.429 13.536 -0.568 1.00 46.34 185 ILE A CA 1
ATOM 1423 C C . ILE A 1 204 ? 41.419 12.045 -0.760 1.00 41.96 185 ILE A C 1
ATOM 1424 O O . ILE A 1 204 ? 40.352 11.461 -0.901 1.00 42.06 185 ILE A O 1
ATOM 1429 N N . LYS A 1 205 ? 42.600 11.433 -0.756 1.00 41.16 186 LYS A N 1
ATOM 1430 C CA . LYS A 1 205 ? 42.720 9.983 -0.778 1.00 41.94 186 LYS A CA 1
ATOM 1431 C C . LYS A 1 205 ? 43.749 9.534 0.254 1.00 40.76 186 LYS A C 1
ATOM 1432 O O . LYS A 1 205 ? 44.879 10.031 0.275 1.00 38.62 186 LYS A O 1
ATOM 1438 N N . ILE A 1 206 ? 43.357 8.600 1.116 1.00 40.78 187 ILE A N 1
ATOM 1439 C CA . ILE A 1 206 ? 44.271 8.079 2.129 1.00 48.38 187 ILE A CA 1
ATOM 1440 C C . ILE A 1 206 ? 45.363 7.217 1.497 1.00 55.05 187 ILE A C 1
ATOM 1441 O O . ILE A 1 206 ? 45.063 6.175 0.937 1.00 54.82 187 ILE A O 1
ATOM 1446 N N . GLU A 1 207 ? 46.618 7.660 1.596 1.00 57.19 188 GLU A N 1
ATOM 1447 C CA . GLU A 1 207 ? 47.775 6.890 1.124 1.00 45.87 188 GLU A CA 1
ATOM 1448 C C . GLU A 1 207 ? 48.387 6.001 2.201 1.00 51.57 188 GLU A C 1
ATOM 1449 O O . GLU A 1 207 ? 48.883 4.913 1.905 1.00 56.79 188 GLU A O 1
ATOM 1455 N N . SER A 1 208 ? 48.398 6.479 3.445 1.00 45.51 189 SER A N 1
ATOM 1456 C CA . SER A 1 208 ? 49.068 5.743 4.524 1.00 49.49 189 SER A CA 1
ATOM 1457 C C . SER A 1 208 ? 48.563 6.144 5.908 1.00 51.87 189 SER A C 1
ATOM 1458 O O . SER A 1 208 ? 48.104 7.262 6.104 1.00 53.86 189 SER A O 1
ATOM 1461 N N . VAL A 1 209 ? 48.640 5.229 6.866 1.00 50.28 190 VAL A N 1
ATOM 1462 C CA . VAL A 1 209 ? 48.155 5.510 8.215 1.00 56.88 190 VAL A CA 1
ATOM 1463 C C . VAL A 1 209 ? 49.133 5.047 9.315 1.00 66.13 190 VAL A C 1
ATOM 1464 O O . VAL A 1 209 ? 48.737 4.815 10.458 1.00 66.63 190 VAL A O 1
ATOM 1468 N N . LYS A 1 210 ? 50.411 4.921 8.977 1.00 71.35 191 LYS A N 1
ATOM 1469 C CA . LYS A 1 210 ? 51.413 4.556 9.974 1.00 76.94 191 LYS A CA 1
ATOM 1470 C C . LYS A 1 210 ? 52.105 5.807 10.503 1.00 77.28 191 LYS A C 1
ATOM 1471 O O . LYS A 1 210 ? 52.637 6.590 9.714 1.00 79.57 191 LYS A O 1
ATOM 1477 N N . ASP A 1 211 ? 52.101 5.975 11.826 1.00 79.94 192 ASP A N 1
ATOM 1478 C CA . ASP A 1 211 ? 52.607 7.180 12.508 1.00 78.66 192 ASP A CA 1
ATOM 1479 C C . ASP A 1 211 ? 51.747 8.409 12.172 1.00 72.07 192 ASP A C 1
ATOM 1480 O O . ASP A 1 211 ? 51.022 8.925 13.019 1.00 74.69 192 ASP A O 1
ATOM 1485 N N . THR A 1 212 ? 51.824 8.879 10.936 1.00 62.81 193 THR A N 1
ATOM 1486 C CA . THR A 1 212 ? 50.992 9.989 10.522 1.00 58.65 193 THR A CA 1
ATOM 1487 C C . THR A 1 212 ? 49.887 9.454 9.622 1.00 53.85 193 THR A C 1
ATOM 1488 O O . THR A 1 212 ? 49.888 8.278 9.278 1.00 50.19 193 THR A O 1
ATOM 1492 N N . VAL A 1 213 ? 48.933 10.308 9.268 1.00 55.93 194 VAL A N 1
ATOM 1493 C CA . VAL A 1 213 ? 47.998 10.004 8.194 1.00 46.09 194 VAL A CA 1
ATOM 1494 C C . VAL A 1 213 ? 48.459 10.765 6.946 1.00 45.91 194 VAL A C 1
ATOM 1495 O O . VAL A 1 213 ? 48.420 11.995 6.908 1.00 57.94 194 VAL A O 1
ATOM 1499 N N . ARG A 1 214 ? 48.906 10.044 5.930 1.00 42.91 195 ARG A N 1
ATOM 1500 C CA . ARG A 1 214 ? 49.348 10.678 4.692 1.00 44.00 195 ARG A CA 1
ATOM 1501 C C . ARG A 1 214 ? 48.266 10.594 3.644 1.00 38.36 195 ARG A C 1
ATOM 1502 O O . ARG A 1 214 ? 47.707 9.531 3.390 1.00 44.87 195 ARG A O 1
ATOM 1510 N N . VAL A 1 215 ? 47.953 11.722 3.034 1.00 40.10 196 VAL A N 1
ATOM 1511 C CA . VAL A 1 215 ? 46.879 11.750 2.060 1.00 34.86 196 VAL A CA 1
ATOM 1512 C C . VAL A 1 215 ? 47.381 12.321 0.759 1.00 35.54 196 VAL A C 1
ATOM 1513 O O . VAL A 1 215 ? 48.442 12.952 0.696 1.00 44.58 196 VAL A O 1
ATOM 1517 N N . LEU A 1 216 ? 46.601 12.083 -0.279 1.00 41.05 197 LEU A N 1
ATOM 1518 C CA . LEU A 1 216 ? 46.803 12.679 -1.571 1.00 37.90 197 LEU A CA 1
ATOM 1519 C C . LEU A 1 216 ? 45.746 13.748 -1.715 1.00 41.81 197 LEU A C 1
ATOM 1520 O O . LEU A 1 216 ? 44.566 13.447 -1.601 1.00 37.37 197 LEU A O 1
ATOM 1525 N N . VAL A 1 217 ? 46.175 14.982 -1.969 1.00 36.42 198 VAL A N 1
ATOM 1526 C CA . VAL A 1 217 ? 45.271 16.099 -2.194 1.00 47.67 198 VAL A CA 1
ATOM 1527 C C . VAL A 1 217 ? 45.871 17.058 -3.222 1.00 54.64 198 VAL A C 1
ATOM 1528 O O . VAL A 1 217 ? 47.032 17.469 -3.096 1.00 59.54 198 VAL A O 1
ATOM 1532 N N . ASP A 1 218 ? 45.077 17.403 -4.237 1.00 52.21 199 ASP A N 1
ATOM 1533 C CA . ASP A 1 218 ? 45.520 18.264 -5.335 1.00 53.43 199 ASP A CA 1
ATOM 1534 C C . ASP A 1 218 ? 46.747 17.694 -6.032 1.00 52.74 199 ASP A C 1
ATOM 1535 O O . ASP A 1 218 ? 47.643 18.451 -6.390 1.00 56.11 199 ASP A O 1
ATOM 1540 N N . GLY A 1 219 ? 46.813 16.372 -6.188 1.00 51.34 200 GLY A N 1
ATOM 1541 C CA . GLY A 1 219 ? 47.997 15.729 -6.746 1.00 54.81 200 GLY A CA 1
ATOM 1542 C C . GLY A 1 219 ? 49.249 15.692 -5.864 1.00 67.47 200 GLY A C 1
ATOM 1543 O O . GLY A 1 219 ? 50.244 15.059 -6.233 1.00 76.54 200 GLY A O 1
ATOM 1544 N N . ARG A 1 220 ? 49.205 16.362 -4.710 1.00 57.95 201 ARG A N 1
ATOM 1545 C CA . ARG A 1 220 ? 50.327 16.400 -3.759 1.00 52.42 201 ARG A CA 1
ATOM 1546 C C . ARG A 1 220 ? 50.110 15.458 -2.576 1.00 44.00 201 ARG A C 1
ATOM 1547 O O . ARG A 1 220 ? 48.973 15.167 -2.185 1.00 45.56 201 ARG A O 1
ATOM 1555 N N . SER A 1 221 ? 51.202 15.023 -1.965 1.00 43.67 202 SER A N 1
ATOM 1556 C CA . SER A 1 221 ? 51.118 14.128 -0.826 1.00 48.65 202 SER A CA 1
ATOM 1557 C C . SER A 1 221 ? 51.490 14.847 0.457 1.00 45.61 202 SER A C 1
ATOM 1558 O O . SER A 1 221 ? 52.544 15.476 0.551 1.00 44.89 202 SER A O 1
ATOM 1561 N N . ILE A 1 222 ? 50.610 14.732 1.445 1.00 42.30 203 ILE A N 1
ATOM 1562 C CA . ILE A 1 222 ? 50.773 15.400 2.718 1.00 39.41 203 ILE A CA 1
ATOM 1563 C C . ILE A 1 222 ? 50.684 14.441 3.893 1.00 43.84 203 ILE A C 1
ATOM 1564 O O . ILE A 1 222 ? 49.705 13.718 4.021 1.00 46.17 203 ILE A O 1
ATOM 1569 N N . GLU A 1 223 ? 51.693 14.455 4.758 1.00 48.77 204 GLU A N 1
ATOM 1570 C CA . GLU A 1 223 ? 51.616 13.760 6.032 1.00 43.75 204 GLU A CA 1
ATOM 1571 C C . GLU A 1 223 ? 50.923 14.631 7.049 1.00 47.82 204 GLU A C 1
ATOM 1572 O O . GLU A 1 223 ? 51.335 15.767 7.282 1.00 48.88 204 GLU A O 1
ATOM 1578 N N . ILE A 1 224 ? 49.859 14.102 7.639 1.00 41.19 205 ILE A N 1
ATOM 1579 C CA . ILE A 1 224 ? 49.116 14.814 8.668 1.00 40.36 205 ILE A CA 1
ATOM 1580 C C . ILE A 1 224 ? 49.412 14.165 10.011 1.00 42.98 205 ILE A C 1
ATOM 1581 O O . ILE A 1 224 ? 49.079 12.995 10.217 1.00 39.68 205 ILE A O 1
ATOM 1586 N N . PRO A 1 225 ? 50.051 14.912 10.926 1.00 31.22 206 PRO A N 1
ATOM 1587 C CA . PRO A 1 225 ? 50.358 14.314 12.232 1.00 34.97 206 PRO A CA 1
ATOM 1588 C C . PRO A 1 225 ? 49.060 14.029 12.998 1.00 36.04 206 PRO A C 1
ATOM 1589 O O . PRO A 1 225 ? 48.062 14.719 12.781 1.00 38.62 206 PRO A O 1
ATOM 1593 N N . THR A 1 226 ? 49.080 13.016 13.858 1.00 38.51 207 THR A N 1
ATOM 1594 C CA . THR A 1 226 ? 47.914 12.577 14.630 1.00 40.00 207 THR A CA 1
ATOM 1595 C C . THR A 1 226 ? 47.199 13.697 15.385 1.00 41.09 207 THR A C 1
ATOM 1596 O O . THR A 1 226 ? 45.966 13.736 15.407 1.00 44.18 207 THR A O 1
ATOM 1600 N N . ASP A 1 227 ? 47.958 14.609 15.995 1.00 37.28 208 ASP A N 1
ATOM 1601 C CA . ASP A 1 227 ? 47.347 15.707 16.742 1.00 39.36 208 ASP A CA 1
ATOM 1602 C C . ASP A 1 227 ? 46.514 16.608 15.830 1.00 47.10 208 ASP A C 1
ATOM 1603 O O . ASP A 1 227 ? 45.570 17.250 16.283 1.00 43.10 208 ASP A O 1
ATOM 1608 N N . ILE A 1 228 ? 46.843 16.655 14.544 1.00 36.23 209 ILE A N 1
ATOM 1609 C CA . ILE A 1 228 ? 46.076 17.506 13.654 1.00 35.73 209 ILE A CA 1
ATOM 1610 C C . ILE A 1 228 ? 44.959 16.685 13.011 1.00 38.05 209 ILE A C 1
ATOM 1611 O O . ILE A 1 228 ? 43.824 17.148 12.931 1.00 38.31 209 ILE A O 1
ATOM 1616 N N . ALA A 1 229 ? 45.283 15.451 12.623 1.00 31.66 210 ALA A N 1
ATOM 1617 C CA . ALA A 1 229 ? 44.333 14.528 11.985 1.00 33.95 210 ALA A CA 1
ATOM 1618 C C . ALA A 1 229 ? 43.102 14.258 12.845 1.00 30.68 210 ALA A C 1
ATOM 1619 O O . ALA A 1 229 ? 42.008 14.042 12.323 1.00 36.10 210 ALA A O 1
ATOM 1621 N N . MET A 1 230 ? 43.277 14.262 14.162 1.00 32.95 211 MET A N 1
ATOM 1622 C CA . MET A 1 230 ? 42.156 13.976 15.063 1.00 35.78 211 MET A CA 1
ATOM 1623 C C . MET A 1 230 ? 41.049 15.013 14.947 1.00 32.98 211 MET A C 1
ATOM 1624 O O . MET A 1 230 ? 39.914 14.754 15.312 1.00 36.86 211 MET A O 1
ATOM 1629 N N . ALA A 1 231 ? 41.390 16.196 14.457 1.00 32.18 212 ALA A N 1
ATOM 1630 C CA . ALA A 1 231 ? 40.405 17.249 14.379 1.00 30.43 212 ALA A CA 1
ATOM 1631 C C . ALA A 1 231 ? 39.675 17.253 13.038 1.00 32.60 212 ALA A C 1
ATOM 1632 O O . ALA A 1 231 ? 38.741 18.029 12.865 1.00 27.69 212 ALA A O 1
ATOM 1634 N N . ILE A 1 232 ? 40.085 16.395 12.099 1.00 28.52 213 ILE A N 1
ATOM 1635 C CA . ILE A 1 232 ? 39.522 16.450 10.740 1.00 28.74 213 ILE A CA 1
ATOM 1636 C C . ILE A 1 232 ? 38.408 15.417 10.544 1.00 32.12 213 ILE A C 1
ATOM 1637 O O . ILE A 1 232 ? 38.650 14.223 10.649 1.00 31.22 213 ILE A O 1
ATOM 1642 N N . MET A 1 233 ? 37.191 15.883 10.281 1.00 34.01 214 MET A N 1
ATOM 1643 C CA . MET A 1 233 ? 36.094 15.005 9.887 1.00 28.14 214 MET A CA 1
ATOM 1644 C C . MET A 1 233 ? 35.979 15.019 8.366 1.00 33.01 214 MET A C 1
ATOM 1645 O O . MET A 1 233 ? 36.286 16.029 7.725 1.00 31.81 214 MET A O 1
ATOM 1650 N N . VAL A 1 234 ? 35.547 13.891 7.806 1.00 29.94 215 VAL A N 1
ATOM 1651 C CA . VAL A 1 234 ? 35.402 13.722 6.369 1.00 29.59 215 VAL A CA 1
ATOM 1652 C C . VAL A 1 234 ? 34.123 12.937 6.087 1.00 38.38 215 VAL A C 1
ATOM 1653 O O . VAL A 1 234 ? 33.625 12.238 6.958 1.00 36.86 215 VAL A O 1
ATOM 1657 N N . THR A 1 235 ? 33.589 13.063 4.877 1.00 31.65 216 THR A N 1
ATOM 1658 C CA . THR A 1 235 ? 32.467 12.251 4.428 1.00 42.44 216 THR A CA 1
ATOM 1659 C C . THR A 1 235 ? 32.969 11.264 3.385 1.00 44.06 216 THR A C 1
ATOM 1660 O O . THR A 1 235 ? 33.609 11.655 2.417 1.00 45.33 216 THR A O 1
ATOM 1664 N N . VAL A 1 236 ? 32.677 9.989 3.588 1.00 56.29 217 VAL A N 1
ATOM 1665 C CA . VAL A 1 236 ? 33.095 8.946 2.661 1.00 60.99 217 VAL A CA 1
ATOM 1666 C C . VAL A 1 236 ? 32.102 8.823 1.508 1.00 71.92 217 VAL A C 1
ATOM 1667 O O . VAL A 1 236 ? 30.897 8.660 1.730 1.00 69.44 217 VAL A O 1
ATOM 1671 N N . ASP A 1 237 ? 32.637 8.912 0.289 1.00 89.17 218 ASP A N 1
ATOM 1672 C CA . ASP A 1 237 ? 31.891 8.880 -0.978 1.00 103.69 218 ASP A CA 1
ATOM 1673 C C . ASP A 1 237 ? 30.999 7.639 -1.112 1.00 109.02 218 ASP A C 1
ATOM 1674 O O . ASP A 1 237 ? 31.486 6.546 -0.862 1.00 110.29 218 ASP A O 1
ATOM 1679 N N . ASP A 1 238 ? 29.737 7.755 -1.529 1.00 112.05 219 ASP A N 1
ATOM 1680 C CA . ASP A 1 238 ? 28.991 8.995 -1.570 1.00 108.47 219 ASP A CA 1
ATOM 1681 C C . ASP A 1 238 ? 27.573 8.681 -1.100 1.00 107.58 219 ASP A C 1
ATOM 1682 O O . ASP A 1 238 ? 27.364 8.205 0.024 1.00 106.10 219 ASP A O 1
#

Sequence (213 aa):
RSVTEEDYLKIIQELVLYKGYATLADISRSLNVKRQSVRDEINHLISLSMAEKIERGKYRLTPSGDREANRFLRKHRTAEILLSRCIGIPWERVDEEAMGIEHGMTEEIIQRTIERFGVDRCPHGNPIPDPEGNVEPVADVRITSLLPDSTARISRIVYETDDILHFLALNGLIPGKDIKIESVKDTVRVLVDGRSIEIPTDIAMAIMVTVDD

Nearest PDB structures (foldseek):
  4o5v-assembly1_A  TM=1.004E+00  e=4.795E-41  Thermoplasma acidophilum DSM 1728
  5cvi-assembly1_B  TM=8.408E-01  e=9.264E-15  Streptococcus mutans
  3hrt-assembly1_A  TM=8.324E-01  e=1.041E-14  Streptococcus gordonii
  3hru-assembly1_A  TM=8.311E-01  e=1.169E-14  Streptococcus gordonii
  6o5c-assembly1_A  TM=8.53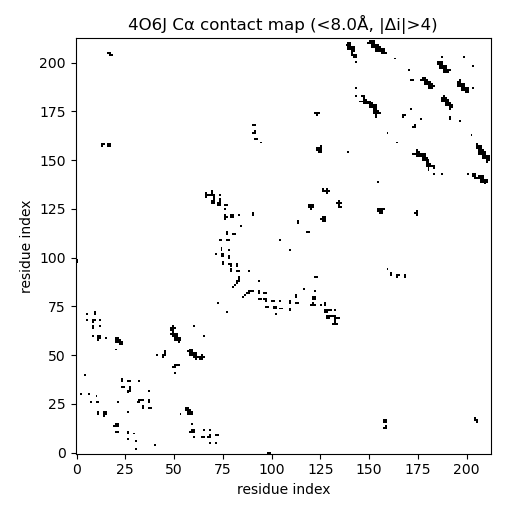1E-01  e=2.403E-13  Streptococcus pyogenes serotype M3

Radius of gyration: 17.36 Å; Cα contacts (8 Å, |Δi|>4): 356; chains: 1; bounding box: 35×39×47 Å

CATH classification: 1.10.10.10 (+2 more: 1.10.60.10, 2.30.30.90)

B-factor: mean 46.01, std 15.72, range [21.21, 112.05]

Secondary structure (DSSP, 8-state):
----HHHHHHHHHHHHHHHS-B-HHHHHHHHT--HHHHHHHHHHHHHTTSEEEEETTEEEE-HHHHHHHHHHHHHHHHHHHIIIIIH---TTTHHHHHHHHGGG--HHHHHHHHHHHT-SB-TTS-B---TTS-------EEGGGPPTT-EEEEEEESS--HHHHHHHHHTT--TT-EEEEEE-SSSEEEEETTEEEEE-HHHHTTEEEEE--

InterPro domains:
  IPR001367 Iron dependent repressor, metal binding and dimerisation domain [PF02742] (68-136)
  IPR007167 Ferrous iron transporter FeoA-like domain [PF04023] (150-216)
  IPR007167 Ferrous iron transporter FeoA-like domain [SM00899] (147-217)
  IPR008988 Transcriptional repressor, C-terminal [SSF50037] (132-216)
  IPR022689 Iron dependent repressor [SM00529] (29-129)
  IPR036388 Winged helix-like DNA-binding domain superfamily [G3DSA:1.10.10.10] (6-76)
  IPR036390 Winged helix DNA-binding domain superfamily [SSF46785] (8-64)
  IPR036421 Iron dependent repressor, metal binding and dimerisation domain superfamily [G3DSA:1.10.60.10] (77-142)
  IPR036421 Iron dependent repressor, metal binding and dimerisation domain superfamily [SSF47979] (68-140)
  IPR038157 Ferrous iron transporter, core domain [G3DSA:2.30.30.90] (143-220)
  IPR050536 MntR/IdeR Metal-Dependent Regulators [PTHR33238] (8-142)